Protein AF-A0A1V5FQV8-F1 (afdb_monomer)

Foldseek 3Di:
DVVVVVVVVVVVVVVVVVVVVVVCCCVVPVPPPPPPPDPPVVLVVQLVVLVVVLVVQLVVQLVVLVVVLVVLQVVLVQLVVVLVCQCPDPVLVVQCVQLPDPPGDVCSSVVSSLVSCCVRGNHPVRNVVSVVVSVVSSVVSSVVSVLVSLQSSCCSVVVDHDDPVCSVVSVVVVVVVVVVVVVVVVVCVVCVPVVPPDDDDDDDDDDDDDD

Solvent-accessible surface area (backbone atoms only — not comparable to full-atom values): 12131 Å² total; per-residue (Å²): 120,70,67,64,54,53,53,52,52,52,49,53,52,53,52,49,52,51,52,50,48,54,50,48,48,51,65,74,58,44,73,73,71,67,91,73,71,66,52,68,70,55,48,52,52,52,44,56,48,49,51,54,51,38,52,49,52,45,53,52,51,48,52,50,45,52,49,55,53,47,49,58,56,56,70,28,53,76,23,51,60,66,34,50,54,53,61,72,26,70,68,41,53,48,31,56,56,44,33,72,43,90,95,46,62,64,54,54,36,58,54,48,52,52,51,43,40,36,74,36,51,55,39,73,66,55,51,51,51,54,51,50,53,42,50,55,52,46,51,53,53,45,54,50,44,52,51,51,41,53,53,52,48,46,31,60,73,66,75,49,82,80,56,85,86,54,50,67,67,47,50,54,56,46,54,52,50,50,53,50,52,53,52,51,53,55,51,54,70,74,45,71,80,60,83,79,73,83,89,80,82,93,75,90,80,82,83,81,83,83,132

Mean predicted aligned error: 17.67 Å

Structure (mmCIF, N/CA/C/O backbone):
data_AF-A0A1V5FQV8-F1
#
_entry.id   AF-A0A1V5FQV8-F1
#
loop_
_atom_site.group_PDB
_atom_site.id
_atom_site.type_symbol
_atom_site.label_atom_id
_atom_site.label_alt_id
_atom_site.label_comp_id
_atom_site.label_asym_id
_atom_site.label_entity_id
_atom_site.label_seq_id
_atom_site.pdbx_PDB_ins_code
_atom_site.Cartn_x
_atom_site.Cartn_y
_atom_site.Cartn_z
_atom_site.occupancy
_atom_site.B_iso_or_equiv
_atom_site.auth_seq_id
_atom_site.auth_comp_id
_atom_site.auth_asym_id
_atom_site.auth_atom_id
_atom_site.pdbx_PDB_model_num
ATOM 1 N N . MET A 1 1 ? 40.883 45.526 -67.342 1.00 53.44 1 MET A N 1
ATOM 2 C CA . MET A 1 1 ? 40.373 44.206 -67.795 1.00 53.44 1 MET A CA 1
ATOM 3 C C . MET A 1 1 ? 41.067 42.976 -67.183 1.00 53.44 1 MET A C 1
ATOM 5 O O . MET A 1 1 ? 40.416 41.947 -67.085 1.00 53.44 1 MET A O 1
ATOM 9 N N . LYS A 1 2 ? 42.343 43.024 -66.753 1.00 57.59 2 LYS A N 1
ATOM 10 C CA . LYS A 1 2 ? 43.047 41.838 -66.203 1.00 57.59 2 LYS A CA 1
ATOM 11 C C . LYS A 1 2 ? 42.580 41.415 -64.792 1.00 57.59 2 LYS A C 1
ATOM 13 O O . LYS A 1 2 ? 42.441 40.228 -64.536 1.00 57.59 2 LYS A O 1
ATOM 18 N N . LYS A 1 3 ? 42.251 42.371 -63.911 1.00 55.62 3 LYS A N 1
ATOM 19 C CA . LYS A 1 3 ? 41.820 42.101 -62.520 1.00 55.62 3 LYS A CA 1
ATOM 20 C C . LYS A 1 3 ? 40.455 41.393 -62.422 1.00 55.62 3 LYS A C 1
ATOM 22 O O . LYS A 1 3 ? 40.313 40.460 -61.646 1.00 55.62 3 LYS A O 1
ATOM 27 N N . ALA A 1 4 ? 39.489 41.770 -63.265 1.00 62.25 4 ALA A N 1
ATOM 28 C CA . ALA A 1 4 ? 38.164 41.139 -63.301 1.00 62.25 4 ALA A CA 1
ATOM 29 C C . ALA A 1 4 ? 38.216 39.666 -63.753 1.00 62.25 4 ALA A C 1
ATOM 31 O O . ALA A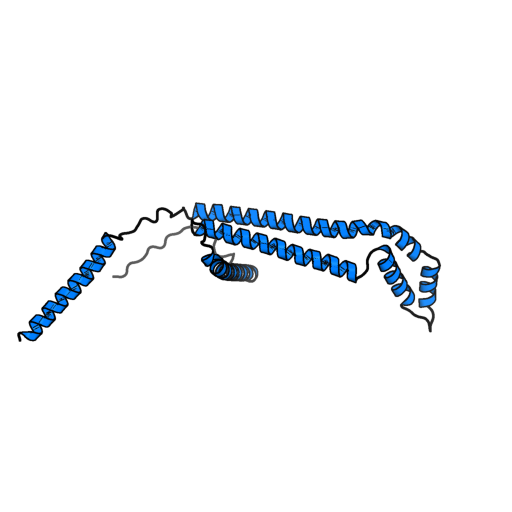 1 4 ? 37.487 38.833 -63.225 1.00 62.25 4 ALA A O 1
ATOM 32 N N . LYS A 1 5 ? 39.130 39.325 -64.675 1.00 62.09 5 LYS A N 1
ATOM 33 C CA . LYS A 1 5 ? 39.355 37.936 -65.108 1.00 62.09 5 LYS A CA 1
ATOM 34 C C . LYS A 1 5 ? 39.958 37.071 -63.995 1.00 62.09 5 LYS A C 1
ATOM 36 O O . LYS A 1 5 ? 39.551 35.928 -63.843 1.00 62.09 5 LYS A O 1
ATOM 41 N N . PHE A 1 6 ? 40.868 37.625 -63.188 1.00 67.50 6 PHE A N 1
ATOM 42 C CA . PHE A 1 6 ? 41.436 36.923 -62.029 1.00 67.50 6 PHE A CA 1
ATOM 43 C C . PHE A 1 6 ? 40.407 36.679 -60.917 1.00 67.50 6 PHE A C 1
ATOM 45 O O . PHE A 1 6 ? 40.404 35.606 -60.321 1.00 67.50 6 PHE A O 1
ATOM 52 N N . LEU A 1 7 ? 39.503 37.634 -60.673 1.00 68.00 7 LEU A N 1
ATOM 53 C CA . LEU A 1 7 ? 38.429 37.462 -59.690 1.00 68.00 7 LEU A CA 1
ATOM 54 C C . LEU A 1 7 ? 37.409 36.400 -60.125 1.00 68.00 7 LEU A C 1
ATOM 56 O O . LEU A 1 7 ? 37.012 35.576 -59.308 1.00 68.00 7 LEU A O 1
ATOM 60 N N . LEU A 1 8 ? 37.045 36.360 -61.411 1.00 68.38 8 LEU A N 1
ATOM 61 C CA . LEU A 1 8 ? 36.157 35.324 -61.952 1.00 68.38 8 LEU A CA 1
ATOM 62 C C . LEU A 1 8 ? 36.789 33.926 -61.915 1.00 68.38 8 LEU A C 1
ATOM 64 O O . LEU A 1 8 ? 36.118 32.967 -61.547 1.00 68.38 8 LEU A O 1
ATOM 68 N N . LEU A 1 9 ? 38.080 33.809 -62.239 1.00 71.19 9 LEU A N 1
ATOM 69 C CA . LEU A 1 9 ? 38.803 32.535 -62.158 1.00 71.19 9 LEU A CA 1
ATOM 70 C C . LEU A 1 9 ? 38.910 32.022 -60.716 1.00 71.19 9 LEU A C 1
ATOM 72 O O . LEU A 1 9 ? 38.667 30.845 -60.473 1.00 71.19 9 LEU A O 1
ATOM 76 N N . SER A 1 10 ? 39.208 32.906 -59.761 1.00 72.69 10 SER A N 1
ATOM 77 C CA . SER A 1 10 ? 39.217 32.577 -58.329 1.00 72.69 10 SER A CA 1
ATOM 78 C C . SER A 1 10 ? 37.849 32.079 -57.850 1.00 72.69 10 SER A C 1
ATOM 80 O O . SER A 1 10 ? 37.760 31.039 -57.198 1.00 72.69 10 SER A O 1
ATOM 82 N N . LEU A 1 11 ? 36.770 32.765 -58.245 1.00 71.56 11 LEU A N 1
ATOM 83 C CA . LEU A 1 11 ? 35.411 32.392 -57.861 1.00 71.56 11 LEU A CA 1
ATOM 84 C C . LEU A 1 11 ? 35.037 30.996 -58.380 1.00 71.56 11 LEU A C 1
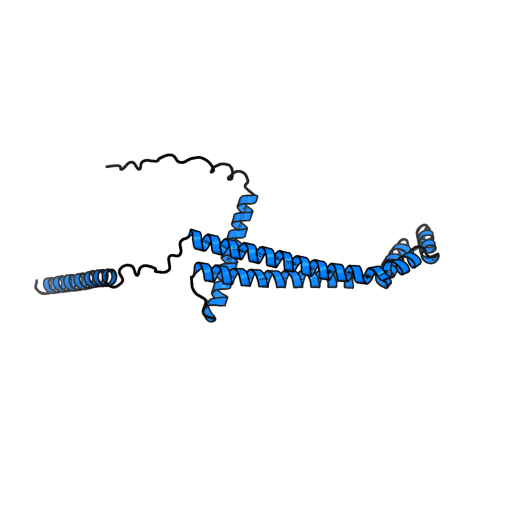ATOM 86 O O . LEU A 1 11 ? 34.555 30.174 -57.608 1.00 71.56 11 LEU A O 1
ATOM 90 N N . ILE A 1 12 ? 35.330 30.701 -59.651 1.00 75.75 12 ILE A N 1
ATOM 91 C CA . ILE A 1 12 ? 35.050 29.393 -60.265 1.00 75.75 12 ILE A CA 1
ATOM 92 C C . ILE A 1 12 ? 35.813 28.271 -59.552 1.00 75.75 12 ILE A C 1
ATOM 94 O O . ILE A 1 12 ? 35.241 27.213 -59.292 1.00 75.75 12 ILE A O 1
ATOM 98 N N . VAL A 1 13 ? 37.078 28.501 -59.188 1.00 79.50 13 VAL A N 1
ATOM 99 C CA . VAL A 1 13 ? 37.885 27.514 -58.455 1.00 79.50 13 VAL A CA 1
ATOM 100 C C . VAL A 1 13 ? 37.306 27.262 -57.062 1.00 79.50 13 VAL A C 1
ATOM 102 O O . VAL A 1 13 ? 37.145 26.109 -56.672 1.00 79.50 13 VAL A O 1
ATOM 105 N N . ILE A 1 14 ? 36.917 28.309 -56.332 1.00 74.62 14 ILE A N 1
ATOM 106 C CA . ILE A 1 14 ? 36.333 28.168 -54.990 1.00 74.62 14 ILE A CA 1
ATOM 107 C C . ILE A 1 14 ? 34.986 27.442 -55.057 1.00 74.62 14 ILE A C 1
ATOM 109 O O . ILE A 1 14 ? 34.735 26.538 -54.258 1.00 74.62 14 ILE A O 1
ATOM 113 N N . THR A 1 15 ? 34.128 27.777 -56.025 1.00 72.00 15 THR A N 1
ATOM 114 C CA . THR A 1 15 ? 32.837 27.095 -56.202 1.00 72.00 15 THR A CA 1
ATOM 115 C C . THR A 1 15 ? 33.036 25.633 -56.606 1.00 72.00 15 THR A C 1
ATOM 117 O O . THR A 1 15 ? 32.367 24.755 -56.064 1.00 72.00 15 THR A O 1
ATOM 120 N N . GLY A 1 16 ? 34.002 25.350 -57.483 1.00 72.50 16 GLY A N 1
ATOM 121 C CA . GLY A 1 16 ? 34.357 23.993 -57.897 1.00 72.50 16 GLY A CA 1
ATOM 122 C C . GLY A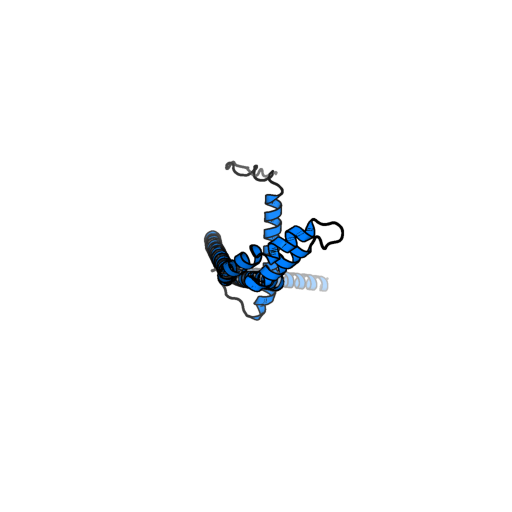 1 16 ? 34.884 23.132 -56.747 1.00 72.50 16 GLY A C 1
ATOM 123 O O . GLY A 1 16 ? 34.444 21.998 -56.581 1.00 72.50 16 GLY A O 1
ATOM 124 N N . VAL A 1 17 ? 35.759 23.681 -55.899 1.00 76.44 17 VAL A N 1
ATOM 125 C CA . VAL A 1 17 ? 36.274 22.985 -54.706 1.00 76.44 17 VAL A CA 1
ATOM 126 C C . VAL A 1 17 ? 35.170 22.771 -53.669 1.00 76.44 17 VAL A C 1
ATOM 128 O O . VAL A 1 17 ? 35.101 21.703 -53.067 1.00 76.44 17 VAL A O 1
ATOM 131 N N . SER A 1 18 ? 34.266 23.736 -53.493 1.00 69.62 18 SER A N 1
ATOM 132 C CA . SER A 1 18 ? 33.130 23.612 -52.568 1.00 69.62 18 SER A CA 1
ATOM 133 C C . SER A 1 18 ? 32.159 22.513 -53.010 1.00 69.62 18 SER A C 1
ATOM 135 O O . SER A 1 18 ? 31.813 21.635 -52.223 1.00 69.62 18 SER A O 1
ATOM 137 N N . LEU A 1 19 ? 31.767 22.510 -54.288 1.00 73.00 19 LEU A N 1
ATOM 138 C CA . LEU A 1 19 ? 30.866 21.499 -54.851 1.00 73.00 19 LEU A CA 1
ATOM 139 C C . LEU A 1 19 ? 31.524 20.118 -54.910 1.00 73.00 19 LEU A C 1
ATOM 141 O O . LEU A 1 19 ? 30.885 19.123 -54.576 1.00 73.00 19 LEU A O 1
ATOM 145 N N . GLY A 1 20 ? 32.812 20.059 -55.259 1.00 70.12 20 GLY A N 1
ATOM 146 C CA . GLY A 1 20 ? 33.602 18.833 -55.216 1.00 70.12 20 GLY A CA 1
ATOM 147 C C . GLY A 1 20 ? 33.723 18.274 -53.800 1.00 70.12 20 GLY A C 1
ATOM 148 O O . GLY A 1 20 ? 33.602 17.069 -53.618 1.00 70.12 20 GLY A O 1
ATOM 149 N N . SER A 1 21 ? 33.866 19.136 -52.788 1.00 70.19 21 SER A N 1
ATOM 150 C CA . SER A 1 21 ? 33.919 18.715 -51.381 1.00 70.19 21 SER A CA 1
ATOM 151 C C . SER A 1 21 ? 32.572 18.183 -50.899 1.00 70.19 21 SER A C 1
ATOM 153 O O . SER A 1 21 ? 32.543 17.167 -50.217 1.00 70.19 21 SER A O 1
ATOM 155 N N . ILE A 1 22 ? 31.455 18.807 -51.292 1.00 69.75 22 ILE A N 1
ATOM 156 C CA . ILE A 1 22 ? 30.100 18.317 -50.984 1.00 69.75 22 ILE A CA 1
ATOM 157 C C . ILE A 1 22 ? 29.851 16.962 -51.655 1.00 69.75 22 ILE A C 1
ATOM 159 O O . ILE A 1 22 ? 29.341 16.046 -51.015 1.00 69.75 22 ILE A O 1
ATOM 163 N N . TRP A 1 23 ? 30.244 16.806 -52.921 1.00 74.50 23 TRP A N 1
ATOM 164 C CA . TRP A 1 23 ? 30.103 15.542 -53.643 1.00 74.50 23 TRP A CA 1
ATOM 165 C C . TRP A 1 23 ? 30.985 14.442 -53.042 1.00 74.50 23 TRP A C 1
ATOM 167 O O . TRP A 1 23 ? 30.501 13.343 -52.792 1.00 74.50 23 TRP A O 1
ATOM 177 N N . LEU A 1 24 ? 32.246 14.749 -52.720 1.00 68.81 24 LEU A N 1
ATOM 178 C CA . LEU A 1 24 ? 33.161 13.813 -52.069 1.00 68.81 24 LEU A CA 1
ATOM 179 C C . LEU A 1 24 ? 32.654 13.418 -50.678 1.00 68.81 24 LEU A C 1
ATOM 181 O O . LEU A 1 24 ? 32.703 12.246 -50.331 1.00 68.81 24 LEU A O 1
ATOM 185 N N . PHE A 1 25 ? 32.112 14.361 -49.902 1.00 63.62 25 PHE A N 1
ATOM 186 C CA . PHE A 1 25 ? 31.511 14.068 -48.602 1.00 63.62 25 PHE A CA 1
ATOM 187 C C . PHE A 1 25 ? 30.276 13.174 -48.748 1.00 63.62 25 PHE A C 1
ATOM 189 O O . PHE A 1 25 ? 30.118 12.239 -47.979 1.00 63.62 25 PHE A O 1
ATOM 196 N N . ASN A 1 26 ? 29.447 13.390 -49.771 1.00 63.09 26 ASN A N 1
ATOM 197 C CA . ASN A 1 26 ? 28.256 12.576 -50.019 1.00 63.09 26 ASN A CA 1
ATOM 198 C C . ASN A 1 26 ? 28.575 11.190 -50.619 1.00 63.09 26 ASN A C 1
ATOM 200 O O . ASN A 1 26 ? 27.787 10.266 -50.483 1.00 63.09 26 ASN A O 1
ATOM 204 N N . VAL A 1 27 ? 29.729 11.021 -51.272 1.00 67.69 27 VAL A N 1
ATOM 205 C CA . VAL A 1 27 ? 30.201 9.724 -51.796 1.00 67.69 27 VAL A CA 1
ATOM 206 C C . VAL A 1 27 ? 30.980 8.941 -50.735 1.00 67.69 27 VAL A C 1
ATOM 208 O O . VAL A 1 27 ? 30.823 7.729 -50.632 1.00 67.69 27 VAL A O 1
ATOM 211 N N . VAL A 1 28 ? 31.795 9.617 -49.919 1.00 63.38 28 VAL A N 1
ATOM 212 C CA . VAL A 1 28 ? 32.598 8.996 -48.849 1.00 63.38 28 VAL A CA 1
ATOM 213 C C . VAL A 1 28 ? 31.770 8.750 -47.583 1.00 63.38 28 VAL A C 1
ATOM 215 O O . VAL A 1 28 ? 31.972 7.736 -46.923 1.00 63.38 28 VAL A O 1
ATOM 218 N N . MET A 1 29 ? 30.821 9.634 -47.255 1.00 54.66 29 MET A N 1
ATOM 219 C CA . MET A 1 29 ? 29.816 9.422 -46.199 1.00 54.66 29 MET A CA 1
ATOM 220 C C . MET A 1 29 ? 28.446 9.013 -46.752 1.00 54.66 29 MET A C 1
ATOM 222 O O . MET A 1 29 ? 27.454 9.103 -46.028 1.00 54.66 29 MET A O 1
ATOM 226 N N . GLY A 1 30 ? 28.385 8.577 -48.015 1.00 45.25 30 GLY A N 1
ATOM 227 C CA . GLY A 1 30 ? 27.163 8.069 -48.630 1.00 45.25 30 GLY A CA 1
ATOM 228 C C . GLY A 1 30 ? 26.549 7.001 -47.744 1.00 45.25 30 GLY A C 1
ATOM 229 O O . GLY A 1 30 ? 27.232 6.025 -47.435 1.00 45.25 30 GLY A O 1
ATOM 230 N N . ASP A 1 31 ? 25.319 7.285 -47.294 1.00 53.53 31 ASP A N 1
ATOM 231 C CA . ASP A 1 31 ? 24.485 6.517 -46.368 1.00 53.53 31 ASP A CA 1
ATOM 232 C C . ASP A 1 31 ? 25.252 5.379 -45.712 1.00 53.53 31 ASP A C 1
ATOM 234 O O . ASP A 1 31 ? 25.259 4.257 -46.219 1.00 53.53 31 ASP A O 1
ATOM 238 N N . VAL A 1 32 ? 25.899 5.654 -44.572 1.00 47.16 32 VAL A N 1
ATOM 239 C CA . VAL A 1 32 ? 26.268 4.573 -43.657 1.00 47.16 32 VAL A CA 1
ATOM 240 C C . VAL A 1 32 ? 24.957 3.829 -43.428 1.00 47.16 32 VAL A C 1
ATOM 242 O O . VAL A 1 32 ? 24.066 4.403 -42.791 1.00 47.16 32 VAL A O 1
ATOM 245 N N . PRO A 1 33 ? 24.766 2.616 -43.987 1.00 42.41 33 PRO A N 1
ATOM 246 C CA . PRO A 1 33 ? 23.505 1.932 -43.828 1.00 42.41 33 PRO A CA 1
ATOM 247 C C . PRO A 1 33 ? 23.388 1.758 -42.331 1.00 42.41 33 PRO A C 1
ATOM 249 O O . PRO A 1 33 ? 24.291 1.201 -41.698 1.00 42.41 33 PRO A O 1
ATOM 252 N N . ASN A 1 34 ? 22.344 2.342 -41.753 1.00 46.91 34 ASN A N 1
ATOM 253 C CA . ASN A 1 34 ? 22.110 2.271 -40.332 1.00 46.91 34 ASN A CA 1
ATOM 254 C C . ASN A 1 34 ? 21.872 0.785 -40.033 1.00 46.91 34 ASN A C 1
ATOM 256 O O . ASN A 1 34 ? 20.755 0.283 -40.134 1.00 46.91 34 ASN A O 1
ATOM 260 N N . LYS A 1 35 ? 22.952 0.040 -39.747 1.00 44.75 35 LYS A N 1
ATOM 261 C CA . LYS A 1 35 ? 22.977 -1.423 -39.554 1.00 44.75 35 LYS A CA 1
ATOM 262 C C . LYS A 1 35 ? 22.108 -1.867 -38.371 1.00 44.75 35 LYS A C 1
ATOM 264 O O . LYS A 1 35 ? 21.991 -3.056 -38.103 1.00 44.75 35 LYS A O 1
ATOM 269 N N . TYR A 1 36 ? 21.478 -0.909 -37.696 1.00 49.69 36 TYR A N 1
ATOM 270 C CA . TYR A 1 36 ? 20.592 -1.062 -36.559 1.00 49.69 36 TYR A CA 1
ATOM 271 C C . TYR A 1 36 ? 19.199 -0.491 -36.809 1.00 49.69 36 TYR A C 1
ATOM 273 O O . TYR A 1 36 ? 18.517 -0.125 -35.855 1.00 49.69 36 TYR A O 1
ATOM 281 N N . GLN A 1 37 ? 18.723 -0.432 -38.053 1.00 52.41 37 GLN A N 1
ATOM 282 C CA . GLN A 1 37 ? 17.300 -0.208 -38.290 1.00 52.41 37 GLN A CA 1
ATOM 283 C C . GLN A 1 37 ? 16.529 -1.487 -37.918 1.00 52.41 37 GLN A C 1
ATOM 285 O O . GLN A 1 37 ? 16.061 -2.238 -38.773 1.00 52.41 37 GLN A O 1
ATOM 290 N N . ARG A 1 38 ? 16.452 -1.775 -36.606 1.00 59.00 38 ARG A N 1
ATOM 291 C CA . ARG A 1 38 ? 15.537 -2.774 -36.048 1.00 59.00 38 ARG A CA 1
ATOM 292 C C . ARG A 1 38 ? 14.158 -2.435 -36.592 1.00 59.00 38 ARG A C 1
ATOM 294 O O . ARG A 1 38 ? 13.726 -1.286 -36.512 1.00 59.00 38 ARG A O 1
ATOM 301 N N . SER A 1 39 ? 13.491 -3.429 -37.177 1.00 66.62 39 SER A N 1
ATOM 302 C CA . SER A 1 39 ? 12.143 -3.248 -37.710 1.00 66.62 39 SER A CA 1
ATOM 303 C C . SER A 1 39 ? 11.272 -2.577 -36.651 1.00 66.62 39 SER A C 1
ATOM 305 O O . SER A 1 39 ? 11.261 -3.007 -35.497 1.00 66.62 39 SER A O 1
ATOM 307 N N . HIS A 1 40 ? 10.540 -1.534 -37.034 1.00 65.94 40 HIS A N 1
ATOM 308 C CA . HIS A 1 40 ? 9.634 -0.811 -36.140 1.00 65.94 40 HIS A CA 1
ATOM 309 C C . HIS A 1 40 ? 8.700 -1.770 -35.377 1.00 65.94 40 HIS A C 1
ATOM 311 O O . HIS A 1 40 ? 8.445 -1.591 -34.189 1.00 65.94 40 HIS A O 1
ATOM 317 N N . ALA A 1 41 ? 8.269 -2.855 -36.031 1.00 71.38 41 ALA A N 1
ATOM 318 C CA . ALA A 1 41 ? 7.450 -3.902 -35.426 1.00 71.38 41 ALA A CA 1
ATOM 319 C C . ALA A 1 41 ? 8.165 -4.667 -34.293 1.00 71.38 41 ALA A C 1
ATOM 321 O O . ALA A 1 41 ? 7.525 -5.074 -33.325 1.00 71.38 41 ALA A O 1
ATOM 322 N N . TYR A 1 42 ? 9.485 -4.852 -34.389 1.00 75.06 42 TYR A N 1
ATOM 323 C CA . TYR A 1 42 ? 10.292 -5.486 -33.345 1.00 75.06 42 TYR A CA 1
ATOM 324 C C . TYR A 1 42 ? 10.415 -4.578 -32.116 1.00 75.06 42 TYR A C 1
ATOM 326 O O . TYR A 1 42 ? 10.096 -5.012 -31.011 1.00 75.06 42 TYR A O 1
ATOM 334 N N . VAL A 1 43 ? 10.791 -3.310 -32.320 1.00 75.81 43 VAL A N 1
ATOM 335 C CA . VAL A 1 43 ? 10.927 -2.313 -31.240 1.00 75.81 43 VAL A CA 1
ATOM 336 C C . VAL A 1 43 ? 9.589 -2.108 -30.529 1.00 75.81 43 VAL A C 1
ATOM 338 O O . VAL A 1 43 ? 9.526 -2.103 -29.304 1.00 75.81 43 VAL A O 1
ATOM 341 N N . GLN A 1 44 ? 8.490 -2.031 -31.284 1.00 75.88 44 GLN A N 1
ATOM 342 C CA . GLN A 1 44 ? 7.142 -1.919 -30.727 1.00 75.88 44 GLN A CA 1
ATOM 343 C C . GLN A 1 44 ? 6.759 -3.138 -29.876 1.00 75.88 44 GLN A C 1
ATOM 345 O O . GLN A 1 44 ? 6.196 -2.983 -28.792 1.00 75.88 44 GLN A O 1
ATOM 350 N N . LYS A 1 45 ? 7.075 -4.355 -30.337 1.00 80.88 45 LYS A N 1
ATOM 351 C CA . LYS A 1 45 ? 6.785 -5.588 -29.592 1.00 80.88 45 LYS A CA 1
ATOM 352 C C . LYS A 1 45 ? 7.605 -5.683 -28.302 1.00 80.88 45 LYS A C 1
ATOM 354 O O . LYS A 1 45 ? 7.054 -6.058 -27.267 1.00 80.88 45 LYS A O 1
ATOM 359 N N . ALA A 1 46 ? 8.889 -5.331 -28.355 1.00 79.06 46 ALA A N 1
ATOM 360 C CA . ALA A 1 46 ? 9.766 -5.297 -27.188 1.00 79.06 46 ALA A CA 1
ATOM 361 C C . ALA A 1 46 ? 9.312 -4.230 -26.176 1.00 79.06 46 ALA A C 1
ATOM 363 O O . ALA A 1 46 ? 9.193 -4.509 -24.984 1.00 79.06 46 ALA A O 1
ATOM 364 N N . LEU A 1 47 ? 8.918 -3.047 -26.653 1.00 81.19 47 LEU A N 1
ATOM 365 C CA . LEU A 1 47 ? 8.354 -1.994 -25.815 1.00 81.19 47 LEU A CA 1
ATOM 366 C C . LEU A 1 47 ? 7.078 -2.446 -25.083 1.00 81.19 47 LEU A C 1
ATOM 368 O O . LEU A 1 47 ? 6.963 -2.287 -23.870 1.00 81.19 47 LEU A O 1
ATOM 372 N N . GLN A 1 48 ? 6.137 -3.069 -25.798 1.00 83.31 48 GLN A N 1
ATOM 373 C CA . GLN A 1 48 ? 4.923 -3.625 -25.188 1.00 83.31 48 GLN A CA 1
ATOM 374 C C . GLN A 1 48 ? 5.220 -4.708 -24.146 1.00 83.31 48 GLN A C 1
ATOM 376 O O . GLN A 1 48 ? 4.440 -4.912 -23.217 1.00 83.31 48 GLN A O 1
ATOM 381 N N . GLN A 1 49 ? 6.317 -5.448 -24.300 1.00 89.56 49 GLN A N 1
ATOM 382 C CA . GLN A 1 49 ? 6.739 -6.416 -23.296 1.00 89.56 49 GLN A CA 1
ATOM 383 C C . GLN A 1 49 ? 7.211 -5.719 -22.016 1.00 89.56 49 GLN A C 1
ATOM 385 O O . GLN A 1 49 ? 6.741 -6.094 -20.946 1.00 89.56 49 GLN A O 1
ATOM 390 N N . HIS A 1 50 ? 8.048 -4.685 -22.122 1.00 86.25 50 HIS A N 1
ATOM 391 C CA . HIS A 1 50 ? 8.509 -3.926 -20.956 1.00 86.25 50 HIS A CA 1
ATOM 392 C C . HIS A 1 50 ? 7.368 -3.221 -20.220 1.00 86.25 50 HIS A C 1
ATOM 394 O O . HIS A 1 50 ? 7.342 -3.249 -18.994 1.00 86.25 50 HIS A O 1
ATOM 400 N N . ILE A 1 51 ? 6.391 -2.667 -20.947 1.00 88.62 51 ILE A N 1
ATOM 401 C CA . ILE A 1 51 ? 5.195 -2.065 -20.337 1.00 88.62 51 ILE A CA 1
ATOM 402 C C . ILE A 1 51 ? 4.419 -3.115 -19.533 1.00 88.62 51 ILE A C 1
ATOM 404 O O . ILE A 1 51 ? 4.148 -2.903 -18.359 1.00 88.62 51 ILE A O 1
ATOM 408 N N . ARG A 1 52 ? 4.144 -4.291 -20.115 1.00 90.25 52 ARG A N 1
ATOM 409 C CA . ARG A 1 52 ? 3.437 -5.372 -19.400 1.00 90.25 52 ARG A CA 1
ATOM 410 C C . ARG A 1 52 ? 4.197 -5.878 -18.177 1.00 90.25 52 ARG A C 1
ATOM 412 O O . ARG A 1 52 ? 3.584 -6.263 -17.186 1.00 90.25 52 ARG A O 1
ATOM 419 N N . GLU A 1 53 ? 5.522 -5.926 -18.254 1.00 90.81 53 GLU A N 1
ATOM 420 C CA . GLU A 1 53 ? 6.358 -6.312 -17.120 1.00 90.81 53 GLU A CA 1
ATOM 421 C C . GLU A 1 53 ? 6.312 -5.258 -16.007 1.00 90.81 53 GLU A C 1
ATOM 423 O O . GLU A 1 53 ? 6.162 -5.619 -14.841 1.00 90.81 53 GLU A O 1
ATOM 428 N N . ALA A 1 54 ? 6.379 -3.972 -16.358 1.00 87.81 54 ALA A N 1
ATOM 429 C CA . ALA A 1 54 ? 6.233 -2.872 -15.411 1.00 87.81 54 ALA A CA 1
ATOM 430 C C . ALA A 1 54 ? 4.839 -2.860 -14.764 1.00 87.81 54 ALA A C 1
ATOM 432 O O . ALA A 1 54 ? 4.752 -2.767 -13.543 1.00 87.81 54 ALA A O 1
ATOM 433 N N . ASP A 1 55 ? 3.770 -3.065 -15.540 1.00 88.50 55 ASP A N 1
ATOM 434 C CA . ASP A 1 55 ? 2.398 -3.177 -15.025 1.00 88.50 55 ASP A CA 1
ATOM 435 C C . ASP A 1 55 ? 2.273 -4.318 -14.013 1.00 88.50 55 ASP A C 1
ATOM 437 O O . ASP A 1 55 ? 1.692 -4.158 -12.938 1.00 88.50 55 ASP A O 1
ATOM 441 N N . ARG A 1 56 ? 2.861 -5.480 -14.326 1.00 95.19 56 ARG A N 1
ATOM 442 C CA . ARG A 1 56 ? 2.880 -6.620 -13.408 1.00 95.19 56 ARG A CA 1
ATOM 443 C C . ARG A 1 56 ? 3.648 -6.293 -12.129 1.00 95.19 56 ARG A C 1
ATOM 445 O O . ARG A 1 56 ? 3.131 -6.538 -11.044 1.00 95.19 56 ARG A O 1
ATOM 452 N N . LYS A 1 57 ? 4.849 -5.718 -12.241 1.00 92.94 57 LYS A N 1
ATOM 453 C CA . LYS A 1 57 ? 5.651 -5.301 -11.080 1.00 92.94 57 LYS A CA 1
ATOM 454 C C . LYS A 1 57 ? 4.903 -4.281 -10.219 1.00 92.94 57 LYS A C 1
ATOM 456 O O . LYS A 1 57 ? 4.952 -4.381 -8.997 1.00 92.94 57 LYS A O 1
ATOM 461 N N . ALA A 1 58 ? 4.189 -3.341 -10.837 1.00 88.94 58 ALA A N 1
ATOM 462 C CA . ALA A 1 58 ? 3.386 -2.344 -10.138 1.00 88.94 58 ALA A CA 1
ATOM 463 C C . ALA A 1 58 ? 2.223 -3.000 -9.385 1.00 88.94 58 ALA A C 1
ATOM 465 O O . ALA A 1 58 ? 2.032 -2.735 -8.199 1.00 88.94 58 ALA A O 1
ATOM 466 N N . ALA A 1 59 ? 1.494 -3.913 -10.033 1.00 92.12 59 ALA A N 1
ATOM 467 C CA . ALA A 1 59 ? 0.423 -4.672 -9.393 1.00 92.12 59 ALA A CA 1
ATOM 468 C C . ALA A 1 59 ? 0.935 -5.525 -8.218 1.00 92.12 59 ALA A C 1
ATOM 470 O O . ALA A 1 59 ? 0.314 -5.541 -7.151 1.00 92.12 59 ALA A O 1
ATOM 471 N N . ASP A 1 60 ? 2.083 -6.185 -8.380 1.00 94.94 60 ASP A N 1
ATOM 472 C CA . ASP A 1 60 ? 2.718 -6.992 -7.334 1.00 94.94 60 ASP A CA 1
ATOM 473 C C . ASP A 1 60 ? 3.186 -6.111 -6.158 1.00 94.94 60 ASP A C 1
ATOM 475 O O . ASP A 1 60 ? 2.943 -6.444 -4.994 1.00 94.94 60 ASP A O 1
ATOM 479 N N . ALA A 1 61 ? 3.792 -4.952 -6.439 1.00 92.25 61 ALA A N 1
ATOM 480 C CA . ALA A 1 61 ? 4.221 -3.991 -5.423 1.00 92.25 61 ALA A CA 1
ATOM 481 C C . ALA A 1 61 ? 3.030 -3.423 -4.636 1.00 92.25 61 ALA A C 1
ATOM 483 O O . ALA A 1 61 ? 3.043 -3.440 -3.404 1.00 92.25 61 ALA A O 1
ATOM 484 N N . ILE A 1 62 ? 1.963 -3.002 -5.321 1.00 89.50 62 ILE A N 1
ATOM 485 C CA . ILE A 1 62 ? 0.728 -2.531 -4.678 1.00 89.50 62 ILE A CA 1
ATOM 486 C C . ILE A 1 62 ? 0.129 -3.641 -3.809 1.00 89.50 62 ILE A C 1
ATOM 488 O O . ILE A 1 62 ? -0.195 -3.405 -2.646 1.00 89.50 62 ILE A O 1
ATOM 492 N N . SER A 1 63 ? 0.034 -4.866 -4.332 1.00 93.94 63 SER A N 1
ATOM 493 C CA . SER A 1 63 ? -0.507 -6.013 -3.591 1.00 93.94 63 SER A CA 1
ATOM 494 C C . SER A 1 63 ? 0.294 -6.296 -2.320 1.00 93.94 63 SER A C 1
ATOM 496 O O . SER A 1 63 ? -0.285 -6.522 -1.255 1.00 93.94 63 SER A O 1
ATOM 498 N N . LYS A 1 64 ? 1.627 -6.205 -2.392 1.00 95.06 64 LYS A N 1
ATOM 499 C CA . LYS A 1 64 ? 2.505 -6.320 -1.225 1.00 95.06 64 LYS A CA 1
ATOM 500 C C . LYS A 1 64 ? 2.207 -5.238 -0.183 1.00 95.06 64 LYS A C 1
ATOM 502 O O . LYS A 1 64 ? 2.036 -5.563 0.990 1.00 95.06 64 LYS A O 1
ATOM 507 N N . ARG A 1 65 ? 2.097 -3.971 -0.591 1.00 92.88 65 ARG A N 1
ATOM 508 C CA . ARG A 1 65 ? 1.805 -2.849 0.323 1.00 92.88 65 ARG A CA 1
ATOM 509 C C . ARG A 1 65 ? 0.427 -2.961 0.968 1.00 92.88 65 ARG A C 1
ATOM 511 O O . ARG A 1 65 ? 0.290 -2.733 2.168 1.00 92.88 65 ARG A O 1
ATOM 518 N N . VAL A 1 66 ? -0.575 -3.402 0.211 1.00 94.31 66 VAL A N 1
ATOM 519 C CA . VAL A 1 66 ? -1.910 -3.712 0.743 1.00 94.31 66 VAL A CA 1
ATOM 520 C C . VAL A 1 66 ? -1.843 -4.851 1.762 1.00 94.31 66 VAL A C 1
ATOM 522 O O . VAL A 1 66 ? -2.479 -4.767 2.813 1.00 94.31 66 VAL A O 1
ATOM 525 N N . SER A 1 67 ? -1.050 -5.893 1.505 1.00 95.00 67 SER A N 1
ATOM 526 C CA . SER A 1 67 ? -0.858 -7.001 2.448 1.00 95.00 67 SER A CA 1
ATOM 527 C C . SER A 1 67 ? -0.169 -6.555 3.743 1.00 95.00 67 SER A C 1
ATOM 529 O O . SER A 1 67 ? -0.559 -6.990 4.827 1.00 95.00 67 SER A O 1
ATOM 531 N N . GLU A 1 68 ? 0.834 -5.678 3.661 1.00 93.25 68 GLU A N 1
ATOM 532 C CA . GLU A 1 68 ? 1.506 -5.094 4.832 1.00 93.25 68 GLU A CA 1
ATOM 533 C C . GLU A 1 68 ? 0.521 -4.272 5.682 1.00 93.25 68 GLU A C 1
ATOM 535 O O . GLU A 1 68 ? 0.451 -4.445 6.901 1.00 93.25 68 GLU A O 1
ATOM 540 N N . PHE A 1 69 ? -0.308 -3.442 5.043 1.00 94.50 69 PHE A N 1
ATOM 541 C CA . PHE A 1 69 ? -1.351 -2.682 5.733 1.00 94.50 69 PHE A CA 1
ATOM 542 C C . PHE A 1 69 ? -2.439 -3.586 6.333 1.00 94.50 69 PHE A C 1
ATOM 544 O O . PHE A 1 69 ? -2.875 -3.381 7.466 1.00 94.50 69 PHE A O 1
ATOM 551 N N . THR A 1 70 ? -2.841 -4.634 5.617 1.00 94.62 70 THR A N 1
ATOM 552 C CA . THR A 1 70 ? -3.793 -5.633 6.127 1.00 94.62 70 THR A CA 1
ATOM 553 C C . THR A 1 70 ? -3.230 -6.331 7.361 1.00 94.62 70 THR A C 1
ATOM 555 O O . THR A 1 70 ? -3.932 -6.474 8.356 1.00 94.62 70 THR A O 1
ATOM 558 N N . SER A 1 71 ? -1.937 -6.665 7.351 1.00 94.62 71 SER A N 1
ATOM 559 C CA . SER A 1 71 ? -1.250 -7.257 8.505 1.00 94.62 71 SER A CA 1
ATOM 560 C C . SER A 1 71 ? -1.248 -6.319 9.716 1.00 94.62 71 SER A C 1
ATOM 562 O O . SER A 1 71 ? -1.437 -6.770 10.847 1.00 94.62 71 SER A O 1
ATOM 564 N N . PHE A 1 72 ? -1.097 -5.006 9.499 1.00 94.06 72 PHE A N 1
ATOM 565 C CA . PHE A 1 72 ? -1.268 -4.010 10.559 1.00 94.06 72 PHE A CA 1
ATOM 566 C C . PHE A 1 72 ? -2.677 -4.077 11.165 1.00 94.06 72 PHE A C 1
ATOM 568 O O . PHE A 1 72 ? -2.791 -4.195 12.383 1.00 94.06 72 PHE A O 1
ATOM 575 N N . ILE A 1 73 ? -3.735 -4.082 10.349 1.00 93.81 73 ILE A N 1
ATOM 576 C CA . ILE A 1 73 ? -5.120 -4.190 10.839 1.00 93.81 73 ILE A CA 1
ATOM 577 C C . ILE A 1 73 ? -5.350 -5.516 11.576 1.00 93.81 73 ILE A C 1
ATOM 579 O O . ILE A 1 73 ? -5.906 -5.534 12.677 1.00 93.81 73 ILE A O 1
ATOM 583 N N . ASP A 1 74 ? -4.881 -6.624 11.009 1.00 94.75 74 ASP A N 1
ATOM 584 C CA . ASP A 1 74 ? -5.059 -7.961 11.568 1.00 94.75 74 ASP A CA 1
ATOM 585 C C . ASP A 1 74 ? -4.379 -8.119 12.927 1.00 94.75 74 ASP A C 1
ATOM 587 O O . ASP A 1 74 ? -4.966 -8.697 13.844 1.00 94.75 74 ASP A O 1
ATOM 591 N N . SER A 1 75 ? -3.198 -7.521 13.105 1.00 92.94 75 SER A N 1
ATOM 592 C CA . SER A 1 75 ? -2.479 -7.531 14.384 1.00 92.94 75 SER A CA 1
ATOM 593 C C . SER A 1 75 ? -3.269 -6.894 15.538 1.00 92.94 75 SER A C 1
ATOM 595 O O . SER A 1 75 ? -3.009 -7.193 16.704 1.00 92.94 75 SER A O 1
ATOM 597 N N . ARG A 1 76 ? -4.258 -6.041 15.230 1.00 92.44 76 ARG A N 1
ATOM 598 C CA . ARG A 1 76 ? -5.091 -5.329 16.213 1.00 92.44 76 ARG A CA 1
ATOM 599 C C . ARG A 1 76 ? -6.429 -6.006 16.491 1.00 92.44 76 ARG A C 1
ATOM 601 O O . ARG A 1 76 ? -7.123 -5.621 17.430 1.00 92.44 76 ARG A O 1
ATOM 608 N N . LYS A 1 77 ? -6.786 -7.057 15.742 1.00 92.62 77 LYS A N 1
ATOM 609 C CA . LYS A 1 77 ? -8.031 -7.820 15.957 1.00 92.62 77 LYS A CA 1
ATOM 610 C C . LYS A 1 77 ? -8.103 -8.464 17.343 1.00 92.62 77 LYS A C 1
ATOM 612 O O . LYS A 1 77 ? -9.196 -8.619 17.880 1.00 92.62 77 LYS A O 1
ATOM 617 N N . SER A 1 78 ? -6.961 -8.793 17.945 1.00 92.62 78 SER A N 1
ATOM 618 C CA . SER A 1 78 ? -6.878 -9.310 19.320 1.00 92.62 78 SER A CA 1
ATOM 619 C C . SER A 1 78 ? -7.499 -8.360 20.353 1.00 92.62 78 SER A C 1
ATOM 621 O O . SER A 1 78 ? -8.074 -8.821 21.337 1.00 92.62 78 SER A O 1
ATOM 623 N N . GLY A 1 79 ? -7.468 -7.049 20.097 1.00 92.88 79 GLY A N 1
ATOM 624 C CA . GLY A 1 79 ? -8.088 -6.028 20.937 1.00 92.88 79 GLY A CA 1
ATOM 625 C C . GLY A 1 79 ? -9.610 -5.924 20.821 1.00 92.88 79 GLY A C 1
ATOM 626 O O . GLY A 1 79 ? -10.246 -5.273 21.646 1.00 92.88 79 GLY A O 1
ATOM 627 N N . ALA A 1 80 ? -10.234 -6.578 19.835 1.00 93.38 80 ALA A N 1
ATOM 628 C CA . ALA A 1 80 ? -11.676 -6.469 19.605 1.00 93.38 80 ALA A CA 1
ATOM 629 C C . ALA A 1 80 ? -12.500 -7.027 20.772 1.00 93.38 80 ALA A C 1
ATOM 631 O O . ALA A 1 80 ? -13.508 -6.435 21.162 1.00 93.38 80 ALA A O 1
ATOM 632 N N . LYS A 1 81 ? -12.053 -8.141 21.364 1.00 94.69 81 LYS A N 1
ATOM 633 C CA . LYS A 1 81 ? -12.718 -8.749 22.520 1.00 94.69 81 LYS A CA 1
ATOM 634 C C . LYS A 1 81 ? -12.689 -7.834 23.756 1.00 94.69 81 LYS A C 1
ATOM 636 O O . LYS A 1 81 ? -13.777 -7.473 24.208 1.00 94.69 81 LYS A O 1
ATOM 641 N N . PRO A 1 82 ? -11.526 -7.395 24.274 1.00 95.19 82 PRO A N 1
ATOM 642 C CA . PRO A 1 82 ? -11.495 -6.512 25.442 1.00 95.19 82 PRO A CA 1
ATOM 643 C C . PRO A 1 82 ? -12.163 -5.154 25.176 1.00 95.19 82 PRO A C 1
ATOM 645 O O . PRO A 1 82 ? -12.829 -4.618 26.060 1.00 95.19 82 PRO A O 1
ATOM 648 N N . PHE A 1 83 ? -12.097 -4.632 23.944 1.00 96.06 83 PHE A N 1
ATOM 649 C CA . PHE A 1 83 ? -12.889 -3.464 23.556 1.00 96.06 83 PHE A CA 1
ATOM 650 C C . PHE A 1 83 ? -14.392 -3.717 23.722 1.00 96.06 83 PHE A C 1
ATOM 652 O O . PHE A 1 83 ? -15.081 -2.920 24.354 1.00 96.06 83 PHE A O 1
ATOM 659 N N . SER A 1 84 ? -14.906 -4.835 23.198 1.00 94.94 84 SER A N 1
ATOM 660 C CA . SER A 1 84 ? -16.331 -5.165 23.298 1.00 94.94 84 SER A CA 1
ATOM 661 C C . SER A 1 84 ? -16.804 -5.288 24.749 1.00 94.94 84 SER A C 1
ATOM 663 O O . SER A 1 84 ? -17.879 -4.788 25.075 1.00 94.94 84 SER A O 1
ATOM 665 N N . GLU A 1 85 ? -15.980 -5.865 25.629 1.00 95.44 85 GLU A N 1
ATOM 666 C CA . GLU A 1 85 ? -16.252 -5.991 27.066 1.00 95.44 85 GLU A CA 1
ATOM 667 C C . GLU A 1 85 ? -16.380 -4.611 27.734 1.00 95.44 85 GLU A C 1
ATOM 669 O O . GLU A 1 85 ? -17.324 -4.366 28.490 1.00 95.44 85 GLU A O 1
ATOM 674 N N . ASP A 1 86 ? -15.497 -3.671 27.384 1.00 94.12 86 ASP A N 1
ATOM 675 C CA . ASP A 1 86 ? -15.565 -2.283 27.844 1.00 94.12 86 ASP A CA 1
ATOM 676 C C . ASP A 1 86 ? -16.814 -1.553 27.309 1.00 94.12 86 ASP A C 1
ATOM 678 O O . ASP A 1 86 ? -17.473 -0.824 28.059 1.00 94.12 86 ASP A O 1
ATOM 682 N N . VAL A 1 87 ? -17.193 -1.771 26.044 1.00 92.88 87 VAL A N 1
ATOM 683 C CA . VAL A 1 87 ? -18.381 -1.145 25.431 1.00 92.88 87 VAL A CA 1
ATOM 684 C C . VAL A 1 87 ? -19.683 -1.633 26.066 1.00 92.88 87 VAL A C 1
ATOM 686 O O . VAL A 1 87 ? -20.599 -0.833 26.263 1.00 92.88 87 VAL A O 1
ATOM 689 N N . VAL A 1 88 ? -19.787 -2.918 26.415 1.00 93.56 88 VAL A N 1
ATOM 690 C CA . VAL A 1 88 ? -20.998 -3.476 27.052 1.00 93.56 88 VAL A CA 1
ATOM 691 C C . VAL A 1 88 ? -21.006 -3.333 28.575 1.00 93.56 88 VAL A C 1
ATOM 693 O O . VAL A 1 88 ? -22.001 -3.689 29.223 1.00 93.56 88 VAL A O 1
ATOM 696 N N . SER A 1 89 ? -19.927 -2.796 29.148 1.00 93.19 89 SER A N 1
ATOM 697 C CA . SER A 1 89 ? -19.774 -2.602 30.585 1.00 93.19 89 SER A CA 1
ATOM 698 C C . SER A 1 89 ? -20.870 -1.708 31.175 1.00 93.19 89 SER A C 1
ATOM 700 O O . SER A 1 89 ? -21.442 -0.829 30.520 1.00 93.19 89 SER A O 1
ATOM 702 N N . LEU A 1 90 ? -21.137 -1.893 32.471 1.00 92.94 90 LEU A N 1
ATOM 703 C CA . LEU A 1 90 ? -22.072 -1.045 33.218 1.00 92.94 90 LEU A CA 1
ATOM 704 C C . LEU A 1 90 ? -21.667 0.436 33.167 1.00 92.94 90 LEU A C 1
ATOM 706 O O . LEU A 1 90 ? -22.534 1.304 33.115 1.00 92.94 90 LEU A O 1
ATOM 710 N N . LYS A 1 91 ? -20.359 0.725 33.107 1.00 90.69 91 LYS A N 1
ATOM 711 C CA . LYS A 1 91 ? -19.830 2.086 32.969 1.00 90.69 91 LYS A CA 1
ATOM 712 C C . LYS A 1 91 ? -20.261 2.727 31.650 1.00 90.69 91 LYS A C 1
ATOM 714 O O . LYS A 1 91 ? -20.756 3.851 31.660 1.00 90.69 91 LYS A O 1
ATOM 719 N N . SER A 1 92 ? -20.113 2.011 30.539 1.00 89.81 92 SER A N 1
ATOM 720 C CA . SER A 1 92 ? -20.537 2.479 29.217 1.00 89.81 92 SER A CA 1
ATOM 721 C C . SER A 1 92 ? -22.047 2.746 29.171 1.00 89.81 92 SER A C 1
ATOM 723 O O . SER A 1 92 ? -22.488 3.839 28.811 1.00 89.81 92 SER A O 1
ATOM 725 N N . LYS A 1 93 ? -22.853 1.800 29.674 1.00 92.38 93 LYS A N 1
ATOM 726 C CA . LYS A 1 93 ? -24.318 1.940 29.772 1.00 92.38 93 LYS A CA 1
ATOM 727 C C . LYS A 1 93 ? -24.736 3.136 30.632 1.00 92.38 93 LYS A C 1
ATOM 729 O O . LYS A 1 93 ? -25.657 3.865 30.270 1.00 92.38 93 LYS A O 1
ATOM 734 N N . TRP A 1 94 ? -24.040 3.372 31.743 1.00 90.50 94 TRP A N 1
ATOM 735 C CA . TRP A 1 94 ? -24.282 4.532 32.598 1.00 90.50 94 TRP A CA 1
ATOM 736 C C . TRP A 1 94 ? -23.986 5.858 31.890 1.00 90.50 94 TRP A C 1
ATOM 738 O O . TRP A 1 94 ? -24.728 6.821 32.066 1.00 90.50 94 TRP A O 1
ATOM 748 N N . LEU A 1 95 ? -22.949 5.917 31.049 1.00 90.75 95 LEU A N 1
ATOM 749 C CA . LEU A 1 95 ? -22.643 7.109 30.250 1.00 90.75 95 LEU A CA 1
ATOM 750 C C . LEU A 1 95 ? -23.717 7.391 29.190 1.00 90.75 95 LEU A C 1
ATOM 752 O O . LEU A 1 95 ? -24.064 8.553 28.988 1.00 90.75 95 LEU A O 1
ATOM 756 N N . VAL A 1 96 ? -24.289 6.352 28.568 1.00 90.69 96 VAL A N 1
ATOM 757 C CA . VAL A 1 96 ? -25.452 6.495 27.667 1.00 90.69 96 VAL A CA 1
ATOM 758 C C . VAL A 1 96 ? -26.668 7.031 28.415 1.00 90.69 96 VAL A C 1
ATOM 760 O O . VAL A 1 96 ? -27.416 7.850 27.891 1.00 90.69 96 VAL A O 1
ATOM 763 N N . PHE A 1 97 ? -26.899 6.554 29.636 1.00 90.31 97 PHE A N 1
ATOM 764 C CA . PHE A 1 97 ? -28.006 7.043 30.447 1.00 90.31 97 PHE A CA 1
ATOM 765 C C . PHE A 1 97 ? -27.792 8.505 30.847 1.00 90.31 97 PHE A C 1
ATOM 767 O O . PHE A 1 97 ? -28.698 9.319 30.686 1.00 90.31 97 PHE A O 1
ATOM 774 N N . LYS A 1 98 ? -26.575 8.852 31.288 1.00 88.88 98 LYS A N 1
ATOM 775 C CA . LYS A 1 98 ? -26.208 10.227 31.633 1.00 88.88 98 LYS A CA 1
ATOM 776 C C . LYS A 1 98 ? -26.428 11.183 30.472 1.00 88.88 98 LYS A C 1
ATOM 778 O O . LYS A 1 98 ? -27.045 12.207 30.699 1.00 88.88 98 LYS A O 1
ATOM 783 N N . SER A 1 99 ? -26.027 10.851 29.245 1.00 87.00 99 SER A N 1
ATOM 784 C CA . SER A 1 99 ? -26.145 11.776 28.104 1.00 87.00 99 SER A CA 1
ATOM 785 C C . SER A 1 99 ? -27.584 12.199 27.761 1.00 87.00 99 SER A C 1
ATOM 787 O O . SER A 1 99 ? -27.775 13.161 27.016 1.00 87.00 99 SER A O 1
ATOM 789 N N . LYS A 1 100 ? -28.601 11.522 28.314 1.00 85.75 100 LYS A N 1
ATOM 790 C CA . LYS A 1 100 ? -30.021 11.857 28.135 1.00 85.75 100 LYS A CA 1
ATOM 791 C C . LYS A 1 100 ? -30.555 12.901 29.119 1.00 85.75 100 LYS A C 1
ATOM 793 O O . LYS A 1 100 ? -31.671 13.375 28.916 1.00 85.75 100 LYS A O 1
ATOM 798 N N . PHE A 1 101 ? -29.810 13.267 30.162 1.00 87.38 101 PHE A N 1
ATOM 799 C CA . PHE A 1 101 ? -30.273 14.254 31.135 1.00 87.38 101 PHE A CA 1
ATOM 800 C C . PHE A 1 101 ? -29.950 15.693 30.700 1.00 87.38 101 PHE A C 1
ATOM 802 O O . PHE A 1 101 ? -28.900 15.958 30.107 1.00 87.38 101 PHE A O 1
ATOM 809 N N . PRO A 1 102 ? -30.838 16.662 30.988 1.00 74.12 102 PRO A N 1
ATOM 810 C CA . PRO A 1 102 ? -30.469 18.069 30.911 1.00 74.12 102 PRO A CA 1
ATOM 811 C C . PRO A 1 102 ? -29.366 18.349 31.950 1.00 74.12 102 PRO A C 1
ATOM 813 O O . PRO A 1 102 ? -29.416 17.817 33.056 1.00 74.12 102 PRO A O 1
ATOM 816 N N . PHE A 1 103 ? -28.373 19.171 31.586 1.00 80.81 103 PHE A N 1
ATOM 817 C CA . PHE A 1 103 ? -27.196 19.549 32.403 1.00 80.81 103 PHE A CA 1
ATOM 818 C C . PHE A 1 103 ? -26.048 18.526 32.520 1.00 80.81 103 PHE A C 1
ATOM 820 O O . PHE A 1 103 ? -25.144 18.711 33.332 1.00 80.81 103 PHE A O 1
ATOM 827 N N . THR A 1 104 ? -26.023 17.482 31.691 1.00 84.38 104 THR A N 1
ATOM 828 C CA . THR A 1 104 ? -24.903 16.522 31.625 1.00 84.38 104 THR A CA 1
ATOM 829 C C . THR A 1 104 ? -24.166 16.557 30.287 1.00 84.38 104 THR A C 1
ATOM 831 O O . THR A 1 104 ? -24.711 17.001 29.276 1.00 84.38 104 THR A O 1
ATOM 834 N N . ASP A 1 105 ? -22.934 16.041 30.275 1.00 85.06 105 ASP A N 1
ATOM 835 C CA . ASP A 1 105 ? -22.126 15.877 29.064 1.00 85.06 105 ASP A CA 1
ATOM 836 C C . ASP A 1 105 ? -22.795 14.905 28.074 1.00 85.06 105 ASP A C 1
ATOM 838 O O . ASP A 1 105 ? -22.947 13.709 28.347 1.00 85.06 105 ASP A O 1
ATOM 842 N N . LYS A 1 106 ? -23.196 15.436 26.916 1.00 86.38 106 LYS A N 1
ATOM 843 C CA . LYS A 1 106 ? -23.842 14.676 25.839 1.00 86.38 106 LYS A CA 1
ATOM 844 C C . LYS A 1 106 ? -22.851 13.793 25.076 1.00 86.38 106 LYS A C 1
ATOM 846 O O . LYS A 1 106 ? -23.252 12.749 24.564 1.00 86.38 106 LYS A O 1
ATOM 851 N N . ASP A 1 107 ? -21.573 14.169 25.049 1.00 89.94 107 ASP A N 1
ATOM 852 C CA . ASP A 1 107 ? -20.518 13.476 24.305 1.00 89.94 107 ASP A CA 1
ATOM 853 C C . ASP A 1 107 ? -19.717 12.494 25.172 1.00 89.94 107 ASP A C 1
ATOM 855 O O . ASP A 1 107 ? -18.898 11.735 24.653 1.00 89.94 107 ASP A O 1
ATOM 859 N N . GLY A 1 108 ? -19.987 12.421 26.478 1.00 89.06 108 GLY A N 1
ATOM 860 C CA . GLY A 1 108 ? -19.235 11.582 27.415 1.00 89.06 108 GLY A CA 1
ATOM 861 C C . GLY A 1 108 ? -19.186 10.099 27.029 1.00 89.06 108 GLY A C 1
ATOM 862 O O . GLY A 1 108 ? -18.139 9.461 27.145 1.00 89.06 108 GLY A O 1
ATOM 863 N N . HIS A 1 109 ? -20.285 9.546 26.500 1.00 92.69 109 HIS A N 1
ATOM 864 C CA . HIS A 1 109 ? -20.288 8.178 25.969 1.00 92.69 109 HIS A CA 1
ATOM 865 C C . HIS A 1 109 ? -19.422 8.053 24.707 1.00 92.69 109 HIS A C 1
ATOM 867 O O . HIS A 1 109 ? -18.603 7.143 24.617 1.00 92.69 109 HIS A O 1
ATOM 873 N N . LYS A 1 110 ? -19.545 8.984 23.753 1.00 92.69 110 LYS A N 1
ATOM 874 C CA . LYS A 1 110 ? -18.743 8.990 22.519 1.00 92.69 110 LYS A CA 1
ATOM 875 C C . LYS A 1 110 ? -17.248 9.059 22.837 1.00 92.69 110 LYS A C 1
ATOM 877 O O . LYS A 1 110 ? -16.481 8.249 22.324 1.00 92.69 110 LYS A O 1
ATOM 882 N N . ASN A 1 111 ? -16.853 9.970 23.722 1.00 93.69 111 ASN A N 1
ATOM 883 C CA . ASN A 1 111 ? -15.465 10.143 24.148 1.00 93.69 111 ASN A CA 1
ATOM 884 C C . ASN A 1 111 ? -14.928 8.888 24.845 1.00 93.69 111 ASN A C 1
ATOM 886 O O . ASN A 1 111 ? -13.800 8.475 24.583 1.00 93.69 111 ASN A O 1
ATOM 890 N N . TYR A 1 112 ? -15.749 8.233 25.673 1.00 93.38 112 TYR A N 1
ATOM 891 C CA . TYR A 1 112 ? -15.391 6.957 26.290 1.00 93.38 112 TYR A CA 1
ATOM 892 C C . TYR A 1 112 ? -15.165 5.852 25.250 1.00 93.38 112 TYR A C 1
ATOM 894 O O . TYR A 1 112 ? -14.154 5.157 25.319 1.00 93.38 112 TYR A O 1
ATOM 902 N N . ILE A 1 113 ? -16.047 5.714 24.254 1.00 94.38 113 ILE A N 1
ATOM 903 C CA . ILE A 1 113 ? -15.881 4.720 23.182 1.00 94.38 113 ILE A CA 1
ATOM 904 C C . ILE A 1 113 ? -14.611 4.988 22.369 1.00 94.38 113 ILE A C 1
ATOM 906 O O . ILE A 1 113 ? -13.840 4.059 22.144 1.00 94.38 113 ILE A O 1
ATOM 910 N N . VAL A 1 114 ? -14.352 6.241 21.979 1.00 94.62 114 VAL A N 1
ATOM 911 C CA . VAL A 1 114 ? -13.128 6.622 21.248 1.00 94.62 114 VAL A CA 1
ATOM 912 C C . VAL A 1 114 ? -11.880 6.303 22.071 1.00 94.62 114 VAL A C 1
ATOM 914 O O . VAL A 1 114 ? -10.939 5.703 21.555 1.00 94.62 114 VAL A O 1
ATOM 917 N N . GLN A 1 115 ? -11.887 6.630 23.365 1.00 94.50 115 GLN A N 1
ATOM 918 C CA . GLN A 1 115 ? -10.782 6.314 24.267 1.00 94.50 115 GLN A CA 1
ATOM 919 C C . GLN A 1 115 ? -10.539 4.802 24.351 1.00 94.50 115 GLN A C 1
ATOM 921 O O . GLN A 1 115 ? -9.398 4.357 24.246 1.00 94.50 115 GLN A O 1
ATOM 926 N N . LYS A 1 116 ? -11.595 4.003 24.535 1.00 95.69 116 LYS A N 1
ATOM 927 C CA . LYS A 1 116 ? -11.483 2.542 24.635 1.00 95.69 116 LYS A CA 1
ATOM 928 C C . LYS A 1 116 ? -11.065 1.893 23.325 1.00 95.69 116 LYS A C 1
ATOM 930 O O . LYS A 1 116 ? -10.281 0.949 23.345 1.00 95.69 116 LYS A O 1
ATOM 935 N N . PHE A 1 117 ? -11.521 2.429 22.201 1.00 95.38 117 PHE A N 1
ATOM 936 C CA . PHE A 1 117 ? -11.067 2.002 20.886 1.00 95.38 117 PHE A CA 1
ATOM 937 C C . PHE A 1 117 ? -9.566 2.261 20.720 1.00 95.38 117 PHE A C 1
ATOM 939 O O . PHE A 1 117 ? -8.831 1.351 20.354 1.00 95.38 117 PHE A O 1
ATOM 946 N N . GLY A 1 118 ? -9.097 3.462 21.072 1.00 93.75 118 GLY A N 1
ATOM 947 C CA . GLY A 1 118 ? -7.675 3.806 21.038 1.00 93.75 118 GLY A CA 1
ATOM 948 C C . GLY A 1 118 ? -6.814 2.940 21.960 1.00 93.75 118 GLY A C 1
ATOM 949 O O . GLY A 1 11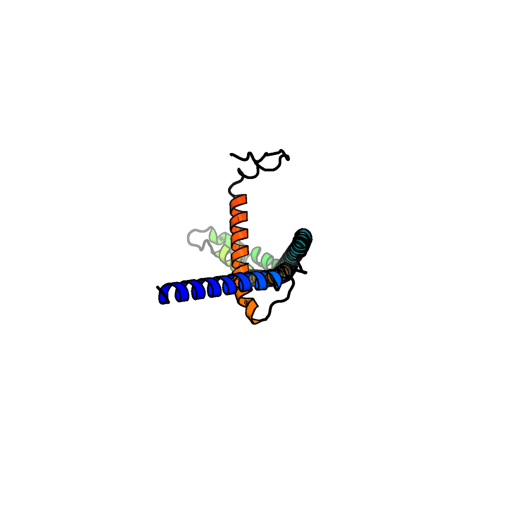8 ? -5.704 2.574 21.592 1.00 93.75 118 GLY A O 1
ATOM 950 N N . GLN A 1 119 ? -7.334 2.574 23.136 1.00 94.44 119 GLN A N 1
ATOM 951 C CA . GLN A 1 119 ? -6.632 1.716 24.098 1.00 94.44 119 GLN A CA 1
ATOM 952 C C . GLN A 1 119 ? -6.457 0.275 23.611 1.00 94.44 119 GLN A C 1
ATOM 954 O O . GLN A 1 119 ? -5.419 -0.326 23.874 1.00 94.44 119 GLN A O 1
ATOM 959 N N . HIS A 1 120 ? -7.468 -0.286 22.945 1.00 94.38 120 HIS A N 1
ATOM 960 C CA . HIS A 1 120 ? -7.486 -1.713 22.610 1.00 94.38 120 HIS A CA 1
ATOM 961 C C . HIS A 1 120 ? -7.161 -2.012 21.145 1.00 94.38 120 HIS A C 1
ATOM 963 O O . HIS A 1 120 ? -6.622 -3.075 20.860 1.00 94.38 120 HIS A O 1
ATOM 969 N N . ILE A 1 121 ? -7.482 -1.111 20.213 1.00 95.19 121 ILE A N 1
ATOM 970 C CA . ILE A 1 121 ? -7.398 -1.355 18.766 1.00 95.19 121 ILE A CA 1
ATOM 971 C C . ILE A 1 121 ? -6.230 -0.573 18.152 1.00 95.19 121 ILE A C 1
ATOM 973 O O . ILE A 1 121 ? -5.186 -1.155 17.863 1.00 95.19 121 ILE A O 1
ATOM 977 N N . PHE A 1 122 ? -6.391 0.733 17.948 1.00 94.94 122 PHE A N 1
ATOM 978 C CA . PHE A 1 122 ? -5.341 1.665 17.524 1.00 94.94 122 PHE A CA 1
ATOM 979 C C . PHE A 1 122 ? -5.832 3.102 17.696 1.00 94.94 122 PHE A C 1
ATOM 981 O O . PHE A 1 122 ? -7.040 3.364 17.657 1.00 94.94 122 PHE A O 1
ATOM 988 N N . THR A 1 123 ? -4.907 4.047 17.851 1.00 94.31 123 THR A N 1
ATOM 989 C CA . THR A 1 123 ? -5.254 5.471 17.870 1.00 94.31 123 THR A CA 1
ATOM 990 C C . THR A 1 123 ? -5.447 6.026 16.455 1.00 94.31 123 THR A C 1
ATOM 992 O O . THR A 1 123 ? -5.099 5.395 15.451 1.00 94.31 123 THR A O 1
ATOM 995 N N . GLN A 1 124 ? -6.008 7.233 16.355 1.00 91.75 124 GLN A N 1
ATOM 996 C CA . GLN A 1 124 ? -6.121 7.922 15.070 1.00 91.75 124 GLN A CA 1
ATOM 997 C C . GLN A 1 124 ? -4.735 8.216 14.478 1.00 91.75 124 GLN A C 1
ATOM 999 O O . GLN A 1 124 ? -4.543 8.101 13.268 1.00 91.75 124 GLN A O 1
ATOM 1004 N N . GLU A 1 125 ? -3.768 8.551 15.331 1.00 93.50 125 GLU A N 1
ATOM 1005 C CA . GLU A 1 125 ? -2.383 8.817 14.952 1.00 93.50 125 GLU A CA 1
ATOM 1006 C C . GLU A 1 125 ? -1.706 7.555 14.411 1.00 93.50 125 GLU A C 1
ATOM 1008 O O . GLU A 1 125 ? -1.036 7.619 13.380 1.00 93.50 125 GLU A O 1
ATOM 1013 N N . ASP A 1 126 ? -1.934 6.402 15.048 1.00 93.00 126 ASP A N 1
ATOM 1014 C CA . ASP A 1 126 ? -1.399 5.112 14.604 1.00 93.00 126 ASP A CA 1
ATOM 1015 C C . ASP A 1 126 ? -1.916 4.740 13.212 1.00 93.00 126 ASP A C 1
ATOM 1017 O O . ASP A 1 126 ? -1.137 4.354 12.335 1.00 93.00 126 ASP A O 1
ATOM 1021 N N . LEU A 1 127 ? -3.227 4.887 12.985 1.00 93.50 127 LEU A N 1
ATOM 1022 C CA . LEU A 1 127 ? -3.836 4.622 11.683 1.00 93.50 127 LEU A CA 1
ATOM 1023 C C . LEU A 1 127 ? -3.316 5.595 10.620 1.00 93.50 127 LEU A C 1
ATOM 1025 O O . LEU A 1 127 ? -2.933 5.167 9.531 1.00 93.50 127 LEU A O 1
ATOM 1029 N N . ALA A 1 128 ? -3.273 6.892 10.932 1.00 93.25 128 ALA A N 1
ATOM 1030 C CA . ALA A 1 128 ? -2.777 7.910 10.012 1.00 93.25 128 ALA A CA 1
ATOM 1031 C C . ALA A 1 128 ? -1.319 7.641 9.616 1.00 93.25 128 ALA A C 1
ATOM 1033 O O . ALA A 1 128 ? -0.965 7.729 8.440 1.00 93.25 128 ALA A O 1
ATOM 1034 N N . LEU A 1 129 ? -0.483 7.248 10.578 1.00 94.81 129 LEU A N 1
ATOM 1035 C CA . LEU A 1 129 ? 0.908 6.891 10.338 1.00 94.81 129 LEU A CA 1
ATOM 1036 C C . LEU A 1 129 ? 1.036 5.621 9.488 1.00 94.81 129 LEU A C 1
ATOM 1038 O O . LEU A 1 129 ? 1.870 5.583 8.582 1.00 94.81 129 LEU A O 1
ATOM 1042 N N . ALA A 1 130 ? 0.218 4.596 9.742 1.00 93.06 130 ALA A N 1
ATOM 1043 C CA . ALA A 1 130 ? 0.210 3.362 8.959 1.00 93.06 130 ALA A CA 1
ATOM 1044 C C . ALA A 1 130 ? -0.203 3.610 7.498 1.00 93.06 130 ALA A C 1
ATOM 1046 O O . ALA A 1 130 ? 0.470 3.138 6.578 1.00 93.06 130 ALA A O 1
ATOM 1047 N N . VAL A 1 131 ? -1.256 4.404 7.277 1.00 93.75 131 VAL A N 1
ATOM 1048 C CA . VAL A 1 131 ? -1.702 4.803 5.933 1.00 93.75 131 VAL A CA 1
ATOM 1049 C C . VAL A 1 131 ? -0.623 5.625 5.237 1.00 93.75 131 VAL A C 1
ATOM 1051 O O . VAL A 1 131 ? -0.232 5.289 4.122 1.00 93.75 131 VAL A O 1
ATOM 1054 N N . LYS A 1 132 ? -0.084 6.652 5.906 1.00 94.25 132 LYS A N 1
ATOM 1055 C CA . LYS A 1 132 ? 0.974 7.505 5.350 1.00 94.25 132 LYS A CA 1
ATOM 1056 C C . LYS A 1 132 ? 2.180 6.680 4.903 1.00 94.25 132 LYS A C 1
ATOM 1058 O O . LYS A 1 132 ? 2.596 6.796 3.756 1.00 94.25 132 LYS A O 1
ATOM 1063 N N . ARG A 1 133 ? 2.690 5.798 5.769 1.00 93.44 133 ARG A N 1
ATOM 1064 C CA . ARG A 1 133 ? 3.817 4.906 5.446 1.00 93.44 133 ARG A CA 1
ATOM 1065 C C . ARG A 1 133 ? 3.517 4.009 4.250 1.00 93.44 133 ARG A C 1
ATOM 1067 O O . ARG A 1 133 ? 4.378 3.834 3.396 1.00 93.44 133 ARG A O 1
ATOM 1074 N N . THR A 1 134 ? 2.307 3.459 4.182 1.00 92.88 134 THR A N 1
ATOM 1075 C CA . THR A 1 134 ? 1.884 2.583 3.080 1.00 92.88 134 THR A CA 1
ATOM 1076 C C . THR A 1 134 ? 1.846 3.343 1.756 1.00 92.88 134 THR A C 1
ATOM 1078 O O . THR A 1 134 ? 2.360 2.851 0.752 1.00 92.88 134 THR A O 1
ATOM 1081 N N . VAL A 1 135 ? 1.292 4.558 1.750 1.00 91.25 135 VAL A N 1
ATOM 1082 C CA . VAL A 1 135 ? 1.220 5.413 0.557 1.00 91.25 135 VAL A CA 1
ATOM 1083 C C . VAL A 1 135 ? 2.612 5.861 0.117 1.00 91.25 135 VAL A C 1
ATOM 1085 O O . VAL A 1 135 ? 2.959 5.678 -1.044 1.00 91.25 135 VAL A O 1
ATOM 1088 N N . GLU A 1 136 ? 3.436 6.381 1.030 1.00 93.44 136 GLU A N 1
ATOM 1089 C CA . GLU A 1 136 ? 4.806 6.820 0.722 1.00 93.44 136 GLU A CA 1
ATOM 1090 C C . GLU A 1 136 ? 5.660 5.673 0.170 1.00 93.44 136 GLU A C 1
ATOM 1092 O O . GLU A 1 136 ? 6.390 5.849 -0.805 1.00 93.44 136 GLU A O 1
ATOM 1097 N N . ALA A 1 137 ? 5.541 4.480 0.756 1.00 92.56 137 ALA A N 1
ATOM 1098 C CA . ALA A 1 137 ? 6.244 3.303 0.268 1.00 92.56 137 ALA A CA 1
ATOM 1099 C C . ALA A 1 137 ? 5.728 2.846 -1.106 1.00 92.56 137 ALA A C 1
ATOM 1101 O O . ALA A 1 137 ? 6.533 2.477 -1.954 1.00 92.56 137 ALA A O 1
ATOM 1102 N N . SER A 1 138 ? 4.414 2.922 -1.350 1.00 90.31 138 SER A N 1
ATOM 1103 C CA . SER A 1 138 ? 3.821 2.592 -2.654 1.00 90.31 138 SER A CA 1
ATOM 1104 C C . SER A 1 138 ? 4.289 3.552 -3.747 1.00 90.31 138 SER A C 1
ATOM 1106 O O . SER 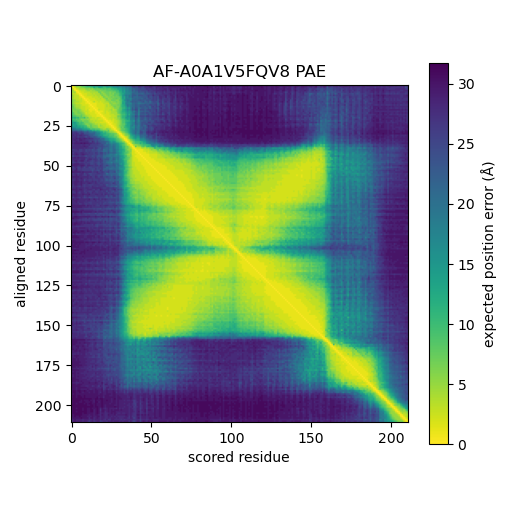A 1 138 ? 4.681 3.102 -4.817 1.00 90.31 138 SER A O 1
ATOM 1108 N N . ILE A 1 139 ? 4.309 4.862 -3.467 1.00 91.25 139 ILE A N 1
ATOM 1109 C CA . ILE A 1 139 ? 4.829 5.879 -4.396 1.00 91.25 139 ILE A CA 1
ATOM 1110 C C . ILE A 1 139 ? 6.289 5.575 -4.731 1.00 91.25 139 ILE A C 1
ATOM 1112 O O . ILE A 1 139 ? 6.649 5.508 -5.898 1.00 91.25 139 ILE A O 1
ATOM 1116 N N . LYS A 1 140 ? 7.114 5.307 -3.713 1.00 94.56 140 LYS A N 1
ATOM 1117 C CA . LYS A 1 140 ? 8.530 4.988 -3.913 1.00 94.56 140 LYS A CA 1
ATOM 1118 C C . LYS A 1 140 ? 8.741 3.734 -4.768 1.00 94.56 140 LYS A C 1
ATOM 1120 O O . LYS A 1 140 ? 9.664 3.704 -5.580 1.00 94.56 140 LYS A O 1
ATOM 1125 N N . ASP A 1 141 ? 7.928 2.699 -4.570 1.00 91.81 141 ASP A N 1
ATOM 1126 C CA . ASP A 1 141 ? 8.017 1.475 -5.368 1.00 91.81 141 ASP A CA 1
ATOM 1127 C C . ASP A 1 141 ? 7.622 1.743 -6.831 1.00 91.81 141 ASP A C 1
ATOM 1129 O O . ASP A 1 141 ? 8.321 1.294 -7.740 1.00 91.81 141 ASP A O 1
ATOM 1133 N N . LEU A 1 142 ? 6.553 2.517 -7.063 1.00 91.69 142 LEU A N 1
ATOM 1134 C CA . LEU A 1 142 ? 6.114 2.910 -8.406 1.00 91.69 142 LEU A CA 1
ATOM 1135 C C . LEU A 1 142 ? 7.156 3.779 -9.117 1.00 91.69 142 LEU A C 1
ATOM 1137 O O . LEU A 1 142 ? 7.504 3.471 -10.252 1.00 91.69 142 LEU A O 1
ATOM 1141 N N . ASP A 1 143 ? 7.730 4.776 -8.440 1.00 89.19 143 ASP A N 1
ATOM 1142 C CA . ASP A 1 143 ? 8.816 5.604 -8.982 1.00 89.19 143 ASP A CA 1
ATOM 1143 C C . ASP A 1 143 ? 10.016 4.743 -9.417 1.00 89.19 143 ASP A C 1
ATOM 1145 O O . ASP A 1 143 ? 10.634 4.978 -10.459 1.00 89.19 143 ASP A O 1
ATOM 1149 N N . GLY A 1 144 ? 10.349 3.718 -8.624 1.00 90.50 144 GLY A N 1
ATOM 1150 C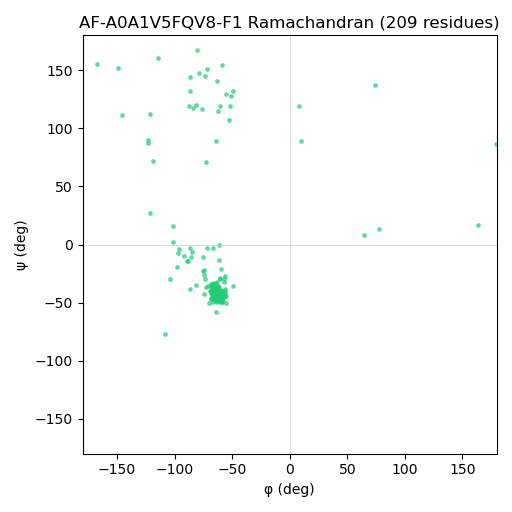 CA . GLY A 1 144 ? 11.393 2.753 -8.961 1.00 90.50 144 GLY A CA 1
ATOM 1151 C C . GLY A 1 144 ? 11.073 1.975 -10.239 1.00 90.50 144 GLY A C 1
ATOM 1152 O O . GLY A 1 144 ? 11.915 1.887 -11.135 1.00 90.50 144 GLY A O 1
ATOM 1153 N N . ILE A 1 145 ? 9.846 1.463 -10.348 1.00 90.00 145 ILE A N 1
ATOM 1154 C CA . ILE A 1 145 ? 9.369 0.694 -11.507 1.00 90.00 145 ILE A CA 1
ATOM 1155 C C . ILE A 1 145 ? 9.304 1.567 -12.765 1.00 90.00 145 ILE A C 1
ATOM 1157 O O . ILE A 1 145 ? 9.736 1.136 -13.833 1.00 90.00 145 ILE A O 1
ATOM 1161 N N . GLU A 1 146 ? 8.816 2.801 -12.655 1.00 83.62 146 GLU A N 1
ATOM 1162 C CA . GLU A 1 146 ? 8.775 3.754 -13.764 1.00 83.62 146 GLU A CA 1
ATOM 1163 C C . GLU A 1 146 ? 10.178 4.098 -14.261 1.00 83.62 146 GLU A C 1
ATOM 1165 O O . GLU A 1 146 ? 10.414 4.161 -15.468 1.00 83.62 146 GLU A O 1
ATOM 1170 N N . ASN A 1 147 ? 11.135 4.273 -13.348 1.00 90.75 147 ASN A N 1
ATOM 1171 C CA . ASN A 1 147 ? 12.520 4.524 -13.720 1.00 90.75 147 ASN A CA 1
ATOM 1172 C C . ASN A 1 147 ? 13.158 3.306 -14.413 1.00 90.75 147 ASN A C 1
ATOM 1174 O O . ASN A 1 147 ? 13.849 3.469 -15.421 1.00 90.75 147 ASN A O 1
ATOM 1178 N N . GLU A 1 148 ? 12.899 2.086 -13.931 1.00 88.62 148 GLU A N 1
ATOM 1179 C CA . GLU A 1 148 ? 13.315 0.853 -14.617 1.00 88.62 148 GLU A CA 1
ATOM 1180 C C . GLU A 1 148 ? 12.718 0.764 -16.028 1.00 88.62 148 GLU A C 1
ATOM 1182 O O . GLU A 1 148 ? 13.443 0.501 -16.994 1.00 88.62 148 GLU A O 1
ATOM 1187 N N . LEU A 1 149 ? 11.416 1.037 -16.164 1.00 88.94 149 LEU A N 1
ATOM 1188 C CA . LEU A 1 149 ? 10.726 1.051 -17.449 1.00 88.94 149 LEU A CA 1
ATOM 1189 C C . LEU A 1 149 ? 11.339 2.097 -18.386 1.00 88.94 149 LEU A C 1
ATOM 1191 O O . LEU A 1 149 ? 11.655 1.774 -19.527 1.00 88.94 149 LEU A O 1
ATOM 1195 N N . ALA A 1 150 ? 11.577 3.321 -17.912 1.00 83.44 150 ALA A N 1
ATOM 1196 C CA . ALA A 1 150 ? 12.185 4.396 -18.693 1.00 83.44 150 ALA A CA 1
ATOM 1197 C C . ALA A 1 150 ? 13.553 3.996 -19.266 1.00 83.44 150 ALA A C 1
ATOM 1199 O O . ALA A 1 150 ? 13.844 4.232 -20.444 1.00 83.44 150 ALA A O 1
ATOM 1200 N N . VAL A 1 151 ? 14.391 3.358 -18.442 1.00 86.81 151 VAL A N 1
ATOM 1201 C CA . VAL A 1 151 ? 15.703 2.855 -18.862 1.00 86.81 151 VAL A CA 1
ATOM 1202 C C . VAL A 1 151 ? 15.550 1.754 -19.912 1.00 86.81 151 VAL A C 1
ATOM 1204 O O . VAL A 1 151 ? 16.215 1.821 -20.947 1.00 86.81 151 VAL A O 1
ATOM 1207 N N . ALA A 1 152 ? 14.655 0.787 -19.694 1.00 82.75 152 ALA A N 1
ATOM 1208 C CA . ALA A 1 152 ? 14.413 -0.313 -20.629 1.00 82.75 152 ALA A CA 1
ATOM 1209 C C . ALA A 1 152 ? 13.869 0.182 -21.982 1.00 82.75 152 ALA A C 1
ATOM 1211 O O . ALA A 1 152 ? 14.415 -0.149 -23.036 1.00 82.75 152 ALA A O 1
ATOM 1212 N N . MET A 1 153 ? 12.861 1.061 -21.962 1.00 82.06 153 MET A N 1
ATOM 1213 C CA . MET A 1 153 ? 12.313 1.706 -23.161 1.00 82.06 153 MET A CA 1
ATOM 1214 C C . MET A 1 153 ? 13.404 2.425 -23.948 1.00 82.06 153 MET A C 1
ATOM 1216 O O . MET A 1 153 ? 13.491 2.312 -25.170 1.00 82.06 153 MET A O 1
ATOM 1220 N N . ARG A 1 154 ? 14.270 3.157 -23.246 1.00 79.19 154 ARG A N 1
ATOM 1221 C CA . ARG A 1 154 ? 15.360 3.892 -23.878 1.00 79.19 154 ARG A CA 1
ATOM 1222 C C . ARG A 1 154 ? 16.398 2.968 -24.506 1.00 79.19 154 ARG A C 1
ATOM 1224 O O . ARG A 1 154 ? 16.859 3.267 -25.605 1.00 79.19 154 ARG A O 1
ATOM 1231 N N . GLN A 1 155 ? 16.778 1.883 -23.836 1.00 80.94 155 GLN A N 1
ATOM 1232 C CA . GLN A 1 155 ? 17.702 0.892 -24.396 1.00 80.94 155 GLN A CA 1
ATOM 1233 C C . GLN A 1 155 ? 17.138 0.269 -25.675 1.00 80.94 155 GLN A C 1
ATOM 1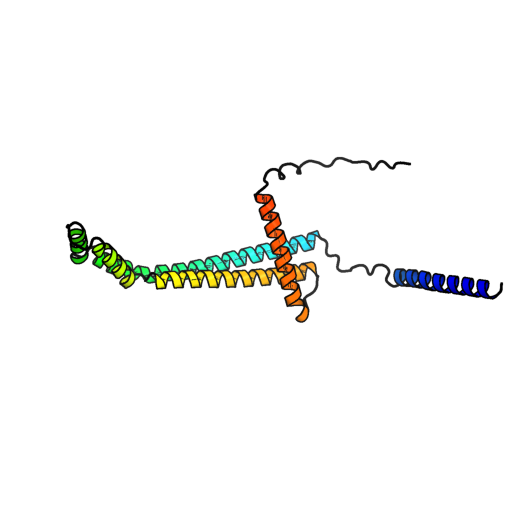235 O O . GLN A 1 155 ? 17.874 0.111 -26.649 1.00 80.94 155 GLN A O 1
ATOM 1240 N N . GLU A 1 156 ? 15.834 -0.008 -25.700 1.00 80.25 156 GLU A N 1
ATOM 1241 C CA . GLU A 1 156 ? 15.177 -0.596 -26.866 1.00 80.25 156 GLU A CA 1
ATOM 1242 C C . GLU A 1 156 ? 15.061 0.391 -28.038 1.00 80.25 156 GLU A C 1
ATOM 1244 O O . GLU A 1 156 ? 15.254 0.005 -29.190 1.00 80.25 156 GLU A O 1
ATOM 1249 N N . ILE A 1 157 ? 14.835 1.680 -27.756 1.00 76.62 157 ILE A N 1
ATOM 1250 C CA . ILE A 1 157 ? 14.762 2.739 -28.777 1.00 76.62 157 ILE A CA 1
ATOM 1251 C C . ILE A 1 157 ? 16.151 3.111 -29.320 1.00 76.62 157 ILE A C 1
ATOM 1253 O O . ILE A 1 157 ? 16.306 3.317 -30.521 1.00 76.62 157 ILE A O 1
ATOM 1257 N N . LEU A 1 158 ? 17.165 3.233 -28.455 1.00 74.75 158 LEU A N 1
ATOM 1258 C CA . LEU A 1 158 ? 18.504 3.695 -28.848 1.00 74.75 158 LEU A CA 1
ATOM 1259 C C . LEU A 1 158 ? 19.433 2.565 -29.306 1.00 74.75 158 LEU A C 1
ATOM 1261 O O . LEU A 1 158 ? 20.502 2.846 -29.847 1.00 74.75 158 LEU A O 1
ATOM 1265 N N . GLY A 1 159 ? 19.078 1.305 -29.047 1.00 64.19 159 GLY A N 1
ATOM 1266 C CA . GLY A 1 159 ? 19.902 0.140 -29.377 1.00 64.19 159 GLY A CA 1
ATOM 1267 C C . GLY A 1 159 ? 21.239 0.064 -28.622 1.00 64.19 159 GLY A C 1
ATOM 1268 O O . GLY A 1 159 ? 22.065 -0.784 -28.952 1.00 64.19 159 GLY A O 1
ATOM 1269 N N . ARG A 1 160 ? 21.475 0.937 -27.627 1.00 58.38 160 ARG A N 1
ATOM 1270 C CA . ARG A 1 160 ? 22.692 0.982 -26.795 1.00 58.38 160 ARG A CA 1
ATOM 1271 C C . ARG A 1 160 ? 22.410 1.484 -25.376 1.00 58.38 160 ARG A C 1
ATOM 1273 O O . ARG A 1 160 ? 21.515 2.303 -25.166 1.00 58.38 160 ARG A O 1
ATOM 1280 N N . THR A 1 161 ? 23.225 1.045 -24.417 1.00 54.19 161 THR A N 1
ATOM 1281 C CA . THR A 1 161 ? 23.196 1.518 -23.023 1.00 54.19 161 THR A CA 1
ATOM 1282 C C . THR A 1 161 ? 23.791 2.926 -22.906 1.00 54.19 161 THR A C 1
ATOM 1284 O O . THR A 1 161 ? 24.713 3.290 -23.642 1.00 54.19 161 THR A O 1
ATOM 1287 N N . LEU A 1 162 ? 23.242 3.739 -21.999 1.00 55.56 162 LEU A N 1
ATOM 1288 C CA . LEU A 1 162 ? 23.709 5.102 -21.743 1.00 55.56 162 LEU A CA 1
ATOM 1289 C C . LEU A 1 162 ? 25.054 5.147 -21.025 1.00 55.56 162 LEU A C 1
ATOM 1291 O O . LEU A 1 162 ? 25.352 4.290 -20.195 1.00 55.56 162 LEU A O 1
ATOM 1295 N N . ARG A 1 163 ? 25.811 6.217 -21.281 1.00 52.53 163 ARG A N 1
ATOM 1296 C CA . ARG A 1 163 ? 26.923 6.618 -20.417 1.00 52.53 163 ARG A CA 1
ATOM 1297 C C . ARG A 1 163 ? 26.370 7.358 -19.178 1.00 52.53 163 ARG A C 1
ATOM 1299 O O . ARG A 1 163 ? 25.319 7.993 -19.295 1.00 52.53 163 ARG A O 1
ATOM 1306 N N . PRO A 1 164 ? 27.010 7.259 -17.996 1.00 55.66 164 PRO A N 1
ATOM 1307 C CA . PRO A 1 164 ? 26.471 7.784 -16.730 1.00 55.66 164 PRO A CA 1
ATOM 1308 C C . PRO A 1 164 ? 26.110 9.282 -16.727 1.00 55.66 164 PRO A C 1
ATOM 1310 O O . PRO A 1 164 ? 25.211 9.700 -16.005 1.00 55.66 164 PRO A O 1
ATOM 1313 N N . ASP A 1 165 ? 26.770 10.080 -17.560 1.00 65.25 165 ASP A N 1
ATOM 1314 C CA . ASP A 1 165 ? 26.568 11.520 -17.750 1.00 65.25 165 ASP A CA 1
ATOM 1315 C C . ASP A 1 165 ? 25.291 11.877 -18.538 1.00 65.25 165 ASP A C 1
ATOM 1317 O O . ASP A 1 165 ? 24.755 12.975 -18.403 1.00 65.25 165 ASP A O 1
ATOM 1321 N N . GLU A 1 166 ? 24.751 10.942 -19.324 1.00 53.38 166 GLU A N 1
ATOM 1322 C CA . GLU A 1 166 ? 23.566 11.156 -20.170 1.00 53.38 166 GLU A CA 1
ATOM 1323 C C . GLU A 1 166 ? 22.244 10.787 -19.455 1.00 53.38 166 GLU A C 1
ATOM 1325 O O . GLU A 1 166 ? 21.158 11.079 -19.965 1.00 53.38 166 GLU A O 1
ATOM 1330 N N . VAL A 1 167 ? 22.319 10.154 -18.276 1.00 59.72 167 VAL A N 1
ATOM 1331 C CA . VAL A 1 167 ? 21.182 9.639 -17.484 1.00 59.72 167 VAL A CA 1
ATOM 1332 C C . VAL A 1 167 ? 20.248 10.731 -16.926 1.00 59.72 167 VAL A C 1
ATOM 1334 O O . VAL A 1 167 ? 19.034 10.590 -17.092 1.00 59.72 167 VAL A O 1
ATOM 1337 N N . PRO A 1 168 ? 20.723 11.834 -16.312 1.00 60.47 168 PRO A N 1
ATOM 1338 C CA . PRO A 1 168 ? 19.810 12.851 -15.776 1.00 60.47 168 PRO A CA 1
ATOM 1339 C C . PRO A 1 168 ? 19.053 13.596 -16.888 1.00 60.47 168 PRO A C 1
ATOM 1341 O O . PRO A 1 168 ? 17.842 13.784 -16.805 1.00 60.47 168 PRO A O 1
ATOM 1344 N N . ILE A 1 169 ? 19.732 13.909 -17.997 1.00 61.66 169 ILE A N 1
ATOM 1345 C CA . ILE A 1 169 ? 19.144 14.585 -19.169 1.00 61.66 169 ILE A CA 1
ATOM 1346 C C . ILE A 1 169 ? 18.107 13.682 -19.863 1.00 61.66 169 ILE A C 1
ATOM 1348 O O . ILE A 1 169 ? 17.110 14.148 -20.419 1.00 61.66 169 ILE A O 1
ATOM 1352 N N . ALA A 1 170 ? 18.343 12.368 -19.842 1.00 59.34 170 ALA A N 1
ATOM 1353 C CA . ALA A 1 170 ? 17.417 11.361 -20.338 1.00 59.34 170 ALA A CA 1
ATOM 1354 C C . ALA A 1 170 ? 16.117 11.293 -19.535 1.00 59.34 170 ALA A C 1
ATOM 1356 O O . ALA A 1 170 ? 15.044 11.221 -20.134 1.00 59.34 170 ALA A O 1
ATOM 1357 N N . SER A 1 171 ? 16.239 11.297 -18.205 1.00 61.62 171 SER A N 1
ATOM 1358 C CA . SER A 1 171 ? 15.114 11.184 -17.278 1.00 61.62 171 SER A CA 1
ATOM 1359 C C . SER A 1 171 ? 14.154 12.362 -17.433 1.00 61.62 171 SER A C 1
ATOM 1361 O O . SER A 1 171 ? 12.957 12.148 -17.610 1.00 61.62 171 SER A O 1
ATOM 1363 N N . ASP A 1 172 ? 14.673 13.591 -17.502 1.00 67.81 172 ASP A N 1
ATOM 1364 C CA . ASP A 1 172 ? 13.840 14.789 -17.661 1.00 67.81 172 ASP A CA 1
ATOM 1365 C C . ASP A 1 172 ? 13.060 14.789 -18.980 1.00 67.81 172 ASP A C 1
ATOM 1367 O O . ASP A 1 172 ? 11.845 15.000 -18.989 1.00 67.81 172 ASP A O 1
ATOM 1371 N N . LYS A 1 173 ? 13.720 14.464 -20.102 1.00 67.56 173 LYS A N 1
ATOM 1372 C CA . LYS A 1 173 ? 13.039 14.374 -21.406 1.00 67.56 173 LYS A CA 1
ATOM 1373 C C . LYS A 1 173 ? 11.988 13.265 -21.441 1.00 67.56 173 LYS A C 1
ATOM 1375 O O . LYS A 1 173 ? 10.950 13.436 -22.077 1.00 67.56 173 LYS A O 1
ATOM 1380 N N . PHE A 1 174 ? 12.242 12.142 -20.771 1.00 67.81 174 PHE A N 1
ATOM 1381 C CA . PHE A 1 174 ? 11.283 11.046 -20.677 1.00 67.81 174 PHE A CA 1
ATOM 1382 C C . PHE A 1 174 ? 10.065 11.433 -19.835 1.00 67.81 174 PHE A C 1
ATOM 1384 O O . PHE A 1 174 ? 8.941 11.247 -20.291 1.00 67.81 174 PHE A O 1
ATOM 1391 N N . LYS A 1 175 ? 10.268 12.059 -18.670 1.00 67.50 175 LYS A N 1
ATOM 1392 C CA . LYS A 1 175 ? 9.176 12.586 -17.837 1.00 67.50 175 LYS A CA 1
ATOM 1393 C C . LYS A 1 175 ? 8.295 13.560 -18.617 1.00 67.50 175 LYS A C 1
ATOM 1395 O O . LYS A 1 175 ? 7.075 13.452 -18.561 1.00 67.50 175 LYS A O 1
ATOM 1400 N N . SER A 1 176 ? 8.894 14.455 -19.407 1.00 71.06 176 SER A N 1
ATOM 1401 C CA . SER A 1 176 ? 8.135 15.347 -20.295 1.00 71.06 176 SER A CA 1
ATOM 1402 C C . SER A 1 176 ? 7.351 14.587 -21.371 1.00 71.06 176 SER A C 1
ATOM 1404 O O . SER A 1 176 ? 6.197 14.917 -21.630 1.00 71.06 176 SER A O 1
ATOM 1406 N N . ALA A 1 177 ? 7.942 13.559 -21.988 1.00 66.12 177 ALA A N 1
ATOM 1407 C CA . ALA A 1 177 ? 7.269 12.756 -23.010 1.00 66.12 177 ALA A CA 1
ATOM 1408 C C . ALA A 1 177 ? 6.094 11.946 -22.438 1.00 66.12 177 ALA A C 1
ATOM 1410 O O . ALA A 1 177 ? 5.028 11.910 -23.049 1.00 66.12 177 ALA A O 1
ATOM 1411 N N . ILE A 1 178 ? 6.256 11.350 -21.254 1.00 68.44 178 ILE A N 1
ATOM 1412 C CA . ILE A 1 178 ? 5.174 10.656 -20.547 1.00 68.44 178 ILE A CA 1
ATOM 1413 C C . ILE A 1 178 ? 4.075 11.640 -20.147 1.00 68.44 178 ILE A C 1
ATOM 1415 O O . ILE A 1 178 ? 2.908 11.360 -20.398 1.00 68.44 178 ILE A O 1
ATOM 1419 N N . ALA A 1 179 ? 4.419 12.818 -19.620 1.00 68.94 179 ALA A N 1
ATOM 1420 C CA . ALA A 1 179 ? 3.432 13.846 -19.289 1.00 68.94 179 ALA A CA 1
ATOM 1421 C C . ALA A 1 179 ? 2.612 14.276 -20.519 1.00 68.94 179 ALA A C 1
ATOM 1423 O O . ALA A 1 179 ? 1.391 14.405 -20.434 1.00 68.94 179 ALA A O 1
ATOM 1424 N N . LEU A 1 180 ? 3.256 14.431 -21.681 1.00 70.25 180 LEU A N 1
ATOM 1425 C CA . LEU A 1 180 ? 2.566 14.714 -22.942 1.00 70.25 180 LEU A CA 1
ATOM 1426 C C . LEU A 1 180 ? 1.652 13.562 -23.375 1.00 70.25 180 LEU A C 1
ATOM 1428 O O . LEU A 1 180 ? 0.531 13.809 -23.811 1.00 70.25 180 LEU A O 1
ATOM 1432 N N . LEU A 1 181 ? 2.100 12.315 -23.227 1.00 66.19 181 LEU A N 1
ATOM 1433 C CA . LEU A 1 181 ? 1.334 11.128 -23.614 1.00 66.19 181 LEU A CA 1
ATOM 1434 C C . LEU A 1 181 ? 0.114 10.915 -22.705 1.00 66.19 181 LEU A C 1
ATOM 1436 O O . LEU A 1 181 ? -0.971 10.613 -23.195 1.00 66.19 181 LEU A O 1
ATOM 1440 N N . VAL A 1 182 ? 0.266 11.151 -21.401 1.00 72.12 182 VAL A N 1
ATOM 1441 C CA . VAL A 1 182 ? -0.832 11.148 -20.422 1.00 72.12 182 VAL A CA 1
ATOM 1442 C C . VAL A 1 182 ? -1.815 12.286 -20.697 1.00 72.12 182 VAL A C 1
ATOM 1444 O O . VAL A 1 182 ? -3.023 12.086 -20.642 1.00 72.12 182 VAL A O 1
ATOM 1447 N N . THR A 1 183 ? -1.321 13.475 -21.048 1.00 71.81 183 THR A N 1
ATOM 1448 C CA . THR A 1 183 ? -2.196 14.600 -21.410 1.00 71.81 183 THR A CA 1
ATOM 1449 C C . THR A 1 183 ? -2.987 14.288 -22.683 1.00 71.81 183 THR A C 1
ATOM 1451 O O . THR A 1 183 ? -4.188 14.542 -22.735 1.00 71.81 183 THR A O 1
AT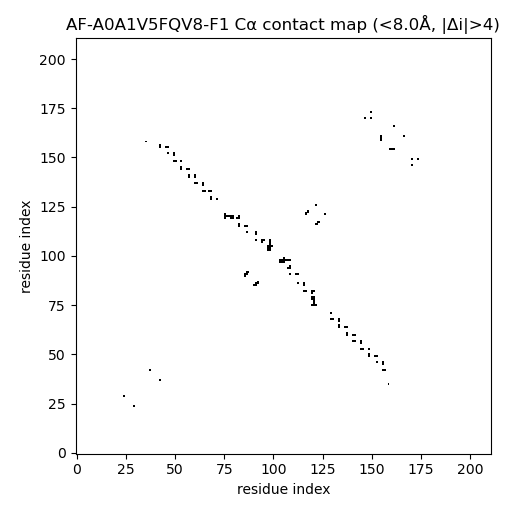OM 1454 N N . ALA A 1 184 ? -2.346 13.686 -23.691 1.00 69.62 184 ALA A N 1
ATOM 1455 C CA . ALA A 1 184 ? -3.004 13.265 -24.925 1.00 69.62 184 ALA A CA 1
ATOM 1456 C C . ALA A 1 184 ? -4.071 12.186 -24.672 1.00 69.62 184 ALA A C 1
ATOM 1458 O O . ALA A 1 184 ? -5.187 12.303 -25.173 1.00 69.62 184 ALA A O 1
ATOM 1459 N N . SER A 1 185 ? -3.781 11.185 -23.834 1.00 64.88 185 SER A N 1
ATOM 1460 C CA . SER A 1 185 ? -4.749 10.131 -23.509 1.00 64.88 185 SER A CA 1
ATOM 1461 C C . SER A 1 185 ? -5.931 10.645 -22.678 1.00 64.88 185 SER A C 1
ATOM 1463 O O . SER A 1 185 ? -7.065 10.226 -22.898 1.00 64.88 185 SER A O 1
ATOM 1465 N N . GLN A 1 186 ? -5.715 11.606 -21.774 1.00 68.06 186 GLN A N 1
ATOM 1466 C CA . GLN A 1 186 ? -6.800 12.289 -21.057 1.00 68.06 186 GLN A CA 1
ATOM 1467 C C . GLN A 1 186 ? -7.677 13.133 -21.997 1.00 68.06 186 GLN A C 1
ATOM 1469 O O . GLN A 1 186 ? -8.894 13.223 -21.803 1.00 68.06 186 GLN A O 1
ATOM 1474 N N . TRP A 1 187 ? -7.083 13.719 -23.039 1.00 63.72 187 TRP A N 1
ATOM 1475 C CA . TRP A 1 187 ? -7.809 14.452 -24.077 1.00 63.72 187 TRP A CA 1
ATOM 1476 C C . TRP A 1 187 ? -8.688 13.524 -24.936 1.00 63.72 187 TRP A C 1
ATOM 1478 O O . TRP A 1 187 ? -9.827 13.871 -25.248 1.00 63.72 187 TRP A O 1
ATOM 1488 N N . ASP A 1 188 ? -8.214 12.310 -25.231 1.00 57.91 188 ASP A N 1
ATOM 1489 C CA . ASP A 1 188 ? -8.983 11.280 -25.947 1.00 57.91 188 ASP A CA 1
ATOM 1490 C C . ASP A 1 188 ? -10.165 10.732 -25.126 1.00 57.91 188 ASP A C 1
ATOM 1492 O O . ASP A 1 188 ? -11.228 10.440 -25.676 1.00 57.91 188 ASP A O 1
ATOM 1496 N N . VAL A 1 189 ? -10.023 10.630 -23.800 1.00 55.50 189 VAL A N 1
ATOM 1497 C CA . VAL A 1 189 ? -11.101 10.168 -22.901 1.00 55.50 189 VAL A CA 1
ATOM 1498 C C . VAL A 1 189 ? -12.200 11.225 -22.724 1.00 55.50 189 VAL A C 1
ATOM 1500 O O . VAL A 1 189 ? -13.366 10.881 -22.532 1.00 55.50 189 VAL A O 1
ATOM 1503 N N . THR A 1 190 ? -11.856 12.513 -22.810 1.00 54.78 190 THR A N 1
ATOM 1504 C CA . THR A 1 190 ? -12.800 13.628 -22.603 1.00 54.78 190 THR A CA 1
ATOM 1505 C C . THR A 1 190 ? -13.520 14.077 -23.880 1.00 54.78 190 THR A C 1
ATOM 1507 O O . THR A 1 190 ? -14.562 14.724 -23.781 1.00 54.78 190 THR A O 1
ATOM 1510 N N . ASN A 1 191 ? -13.051 13.665 -25.067 1.00 51.38 191 ASN A N 1
ATOM 1511 C CA . ASN A 1 191 ? -13.684 13.933 -26.365 1.00 51.38 191 ASN A CA 1
ATOM 1512 C C . ASN A 1 191 ? -14.105 12.638 -27.103 1.00 51.38 191 ASN A C 1
ATOM 1514 O O . ASN A 1 191 ? -13.550 12.306 -28.154 1.00 51.38 191 ASN A O 1
ATOM 1518 N N . PRO A 1 192 ? -15.153 11.925 -26.644 1.00 50.72 192 PRO A N 1
ATOM 1519 C CA . PRO A 1 192 ? -15.587 10.645 -27.225 1.00 50.72 192 PRO A CA 1
ATOM 1520 C C . PRO A 1 192 ? -16.145 10.729 -28.664 1.00 50.72 192 PRO A C 1
ATOM 1522 O O . PRO A 1 192 ? -16.481 9.705 -29.259 1.00 50.72 192 PRO A O 1
ATOM 1525 N N . ASN A 1 193 ? -16.256 11.925 -29.255 1.00 48.81 193 ASN A N 1
ATOM 1526 C CA . ASN A 1 193 ? -16.823 12.125 -30.595 1.00 48.81 193 ASN A CA 1
ATOM 1527 C C . ASN A 1 193 ? -15.832 11.924 -31.755 1.00 48.81 193 ASN A C 1
ATOM 1529 O O . ASN A 1 193 ? -16.262 11.921 -32.907 1.00 48.81 193 ASN A O 1
ATOM 1533 N N . ILE A 1 194 ? -14.536 11.717 -31.493 1.00 52.25 194 ILE A N 1
ATOM 1534 C CA . ILE A 1 194 ? -13.531 11.531 -32.561 1.00 52.25 194 ILE A CA 1
ATOM 1535 C C . ILE A 1 194 ? -13.228 10.040 -32.815 1.00 52.25 194 ILE A C 1
ATOM 1537 O O . ILE A 1 194 ? -12.840 9.661 -33.918 1.00 52.25 194 ILE A O 1
ATOM 1541 N N . SER A 1 195 ? -13.544 9.143 -31.875 1.00 47.94 195 SER A N 1
ATOM 1542 C CA . SER A 1 195 ? -13.307 7.693 -32.010 1.00 47.94 195 SER A CA 1
ATOM 1543 C C . SER A 1 195 ? -14.247 6.982 -33.002 1.00 47.94 195 SER A C 1
ATOM 1545 O O . SER A 1 195 ? -14.113 5.779 -33.223 1.00 47.94 195 SER A O 1
ATOM 1547 N N . ARG A 1 196 ? -15.212 7.694 -33.605 1.00 44.34 196 ARG A N 1
ATOM 1548 C CA . ARG A 1 196 ? -16.176 7.138 -34.576 1.00 44.34 196 ARG A CA 1
ATOM 1549 C C . ARG A 1 196 ? -15.864 7.427 -36.046 1.00 44.34 196 ARG A C 1
ATOM 1551 O O . ARG A 1 196 ? -16.607 6.965 -36.907 1.00 44.34 196 ARG A O 1
ATOM 1558 N N . ILE A 1 197 ? -14.760 8.106 -36.360 1.00 47.59 197 ILE A N 1
ATOM 1559 C CA . ILE A 1 197 ? -14.332 8.328 -37.749 1.00 47.59 197 ILE A CA 1
ATOM 1560 C C . ILE A 1 197 ? -12.919 7.768 -37.915 1.00 47.59 197 ILE A C 1
ATOM 1562 O O . ILE A 1 197 ? -11.939 8.481 -37.742 1.00 47.59 197 ILE A O 1
ATOM 1566 N N . GLY A 1 198 ? -12.795 6.476 -38.231 1.00 42.78 198 GLY A N 1
ATOM 1567 C CA . GLY A 1 198 ? -11.469 5.930 -38.539 1.00 42.78 198 GLY A CA 1
ATOM 1568 C C . GLY A 1 198 ? -11.273 4.419 -38.519 1.00 42.78 198 GLY A C 1
ATOM 1569 O O . GLY A 1 198 ? -10.129 3.987 -38.488 1.00 42.78 198 GLY A O 1
ATOM 1570 N N . VAL A 1 199 ? -12.324 3.597 -38.555 1.00 46.38 199 VAL A N 1
ATOM 1571 C CA . VAL A 1 199 ? -12.180 2.169 -38.890 1.00 46.38 199 VAL A CA 1
ATOM 1572 C C . VAL A 1 199 ? -13.083 1.888 -40.087 1.00 46.38 199 VAL A C 1
ATOM 1574 O O . VAL A 1 199 ? -14.269 1.617 -39.930 1.00 46.38 199 VAL A O 1
ATOM 1577 N N . GLY A 1 200 ? -12.544 2.041 -41.303 1.00 35.03 200 GLY A N 1
ATOM 1578 C CA . GLY A 1 200 ? -13.316 1.840 -42.531 1.00 35.03 200 GLY A CA 1
ATOM 1579 C C . GLY A 1 200 ? -12.560 2.066 -43.846 1.00 35.03 200 GLY A C 1
ATOM 1580 O O . GLY A 1 200 ? -12.697 3.117 -44.454 1.00 35.03 200 GLY A O 1
ATOM 1581 N N . SER A 1 201 ? -11.886 1.008 -44.310 1.00 31.70 201 SER A N 1
ATOM 1582 C CA . SER A 1 201 ? -11.685 0.606 -45.720 1.00 31.70 201 SER A CA 1
ATOM 1583 C C . SER A 1 201 ? -10.710 1.383 -46.647 1.00 31.70 201 SER A C 1
ATOM 1585 O O . SER A 1 201 ? -10.706 2.614 -46.676 1.00 31.70 201 SER A O 1
ATOM 1587 N N . PRO A 1 202 ? -9.895 0.676 -47.470 1.00 49.78 202 PRO A N 1
ATOM 1588 C CA . PRO A 1 202 ? -8.897 1.270 -48.353 1.00 49.78 202 PRO A CA 1
ATOM 1589 C C . PRO A 1 202 ? -9.510 1.640 -49.713 1.00 49.78 202 PRO A C 1
ATOM 1591 O O . PRO A 1 202 ? -9.950 0.773 -50.465 1.00 49.78 202 PRO A O 1
ATOM 1594 N N . ALA A 1 203 ? -9.487 2.919 -50.087 1.00 36.94 203 ALA A N 1
ATOM 1595 C CA . ALA A 1 203 ? -9.852 3.332 -51.440 1.00 36.94 203 ALA A CA 1
ATOM 1596 C C . ALA A 1 203 ? -9.023 4.531 -51.921 1.00 36.94 203 ALA A C 1
ATOM 1598 O O . ALA A 1 203 ? -9.144 5.649 -51.429 1.00 36.94 203 ALA A O 1
ATOM 1599 N N . ARG A 1 204 ? -8.174 4.232 -52.914 1.00 47.84 204 ARG A N 1
ATOM 1600 C CA . ARG A 1 204 ? -7.608 5.094 -53.966 1.00 47.84 204 ARG A CA 1
ATOM 1601 C C . ARG A 1 204 ? -7.883 6.603 -53.842 1.00 47.84 204 ARG A C 1
ATOM 1603 O O . ARG A 1 204 ? -8.994 7.056 -54.107 1.00 47.84 204 ARG A O 1
ATOM 1610 N N . ARG A 1 205 ? -6.815 7.399 -53.724 1.00 39.03 205 ARG A N 1
ATOM 1611 C CA . ARG A 1 205 ? -6.754 8.722 -54.368 1.00 39.03 205 ARG A CA 1
ATOM 1612 C C . ARG A 1 205 ? -5.559 8.798 -55.306 1.00 39.03 205 ARG A C 1
ATOM 1614 O O . ARG A 1 205 ? -4.411 8.765 -54.881 1.00 39.03 205 ARG A O 1
ATOM 1621 N N . ARG A 1 206 ? -5.886 8.877 -56.600 1.00 36.47 206 ARG A N 1
ATOM 1622 C CA . ARG A 1 206 ? -5.010 9.349 -57.674 1.00 36.47 206 ARG A CA 1
ATOM 1623 C C . ARG A 1 206 ? -4.514 10.749 -57.318 1.00 36.47 206 ARG A C 1
ATOM 1625 O O . ARG A 1 206 ? -5.328 11.623 -57.030 1.00 36.47 206 ARG A O 1
ATOM 1632 N N . VAL A 1 207 ? -3.205 10.952 -57.404 1.00 41.19 207 VAL A N 1
ATOM 1633 C CA . VAL A 1 207 ? -2.601 12.280 -57.520 1.00 41.19 207 VAL A CA 1
ATOM 1634 C C . VAL A 1 207 ? -2.824 12.739 -58.961 1.00 41.19 207 VAL A C 1
ATOM 1636 O O . VAL A 1 207 ? -2.381 12.078 -59.898 1.00 41.19 207 VAL A O 1
ATOM 1639 N N . VAL A 1 208 ? -3.577 13.823 -59.134 1.00 38.09 208 VAL A N 1
ATOM 1640 C CA . VAL A 1 208 ? -3.699 14.540 -60.407 1.00 38.09 208 VAL A CA 1
ATOM 1641 C C . VAL A 1 208 ? -2.517 15.500 -60.485 1.00 38.09 208 VAL A C 1
ATOM 1643 O O . VAL A 1 208 ? -2.369 16.367 -59.627 1.00 38.09 208 VAL A O 1
ATOM 1646 N N . ILE A 1 209 ? -1.665 15.301 -61.489 1.00 41.25 209 ILE A N 1
ATOM 1647 C CA . ILE A 1 209 ? -0.587 16.213 -61.875 1.00 41.25 209 ILE A CA 1
ATOM 1648 C C . ILE A 1 209 ? -1.226 17.307 -62.739 1.00 41.25 209 ILE A C 1
ATOM 1650 O O . ILE A 1 209 ? -1.839 16.996 -63.761 1.00 41.25 209 ILE A O 1
ATOM 1654 N N . GLY A 1 210 ? -1.127 18.561 -62.297 1.00 43.97 210 GLY A N 1
ATOM 1655 C CA . GLY A 1 210 ? -1.443 19.740 -63.102 1.00 43.97 210 GLY A CA 1
ATOM 1656 C C . GLY A 1 210 ? -0.216 20.160 -63.908 1.00 43.97 210 GLY A C 1
ATOM 1657 O O . GLY A 1 210 ? 0.884 20.191 -63.357 1.00 43.97 210 GLY A O 1
ATOM 1658 N N . ILE A 1 211 ? -0.446 20.397 -65.200 1.00 48.22 211 ILE A N 1
ATOM 1659 C CA . ILE A 1 211 ? 0.496 20.825 -66.247 1.00 48.22 211 ILE A CA 1
ATOM 1660 C C . ILE A 1 211 ? 0.911 22.279 -66.017 1.00 48.22 211 ILE A C 1
ATOM 1662 O O . ILE A 1 211 ? 0.015 23.072 -65.647 1.00 48.22 211 ILE A O 1
#

Secondary structure (DSSP, 8-state):
-HHHHHHHHHHHHHHHHHHHHHHHHHHHSTT---TT---HHHHHHHHHHHHHHHHHHHHHHHHHHHHHHHHHHHHTGGGHHHHHHHHHSHHHHHHHHHTTSTTS-SSHHHHHHHHHHHHHT--HHHHHHHHHHHHHHHHHHHHHHHHHH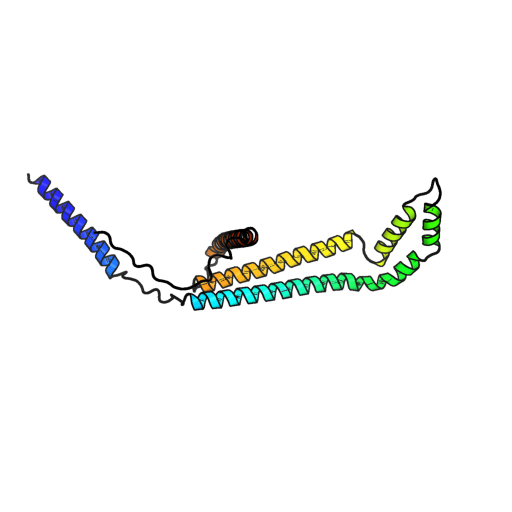HHHHHHHHHSSPPPGGGHHHHHHHHHHHHHHHHHHHHHHHH-TTSTTSS-------PPPPP-

Sequence (211 aa):
MKKAKFLLLSLIVITGVSLGSIWLFNVVMGDVPNKYQRSHAYVQKALQQHIREADRKAADAISKRVSEFTSFIDSRKSGAKPFSEDVVSLKSKWLVFKSKFPFTDKDGHKNYIVQKFGQHIFTQEDLALAVKRTVEASIKDLDGIENELAVAMRQEILGRTLRPDEVPIASDKFKSAIALLVTASQWDVTNPNISRIGVGSPARRRVVIGI

Radius of gyration: 36.07 Å; Cα contacts (8 Å, |Δi|>4): 82; chains: 1; bounding box: 74×54×101 Å

Nearest PDB structures (foldseek):
  5j9q-assembly1_H  TM=4.410E-01  e=3.547E+00  Saccharomyces cerevisiae S288C
  1jad-assembly1_B  TM=3.812E-01  e=3.943E+00  Meleagris gallopavo
  8glv-assembly1_Eb  TM=2.843E-01  e=7.054E+00  Chlamydomonas reinhardtii
  8a1g-assembly1_C  TM=2.811E-01  e=7.437E+00  Homo sapiens
  5j0l-assembly2_D  TM=3.206E-01  e=6.691E+00  synthetic construct

pLDDT: mean 76.34, std 17.64, range [31.7, 96.06]